Protein AF-A0A968ZEI4-F1 (afdb_monomer_lite)

Foldseek 3Di:
DLLLVQLLVLLVVVVVVCVVVVNDFPVVLSVVLSVLSVVLVVLLVVLVPPVQADPLLVVLVVVCVVCVVVVHDDDPVSCVSVCVSSVVVVSVVSVVCSLPVSLVPRPDPVSNVSSVCSNVVVVVVCVVCVVVCVVDVDPDDDDDDDADQDLCPAPLLHPPRPDQCCPPPVSNRCVVAVLSVLLNVLSSQLSNLSRVLVVVCVVCDPVPPDDDPSSVSSLVSNVVSLVVCVVPNDRDPVRSVVSNVSSVVSD

Radius of gyration: 29.87 Å; chains: 1; bounding box: 66×30×76 Å

pLDDT: mean 87.6, std 9.19, range [52.41, 98.19]

Sequence (251 aa):
MRRIRFVIRRLNELYRTMEDAGLRLESGALDELKTALYELIERLTRRWETHCYGPEAAAAAVEIARAAAAFETPTFAMFGPLERSMELIRIDHDLDEIVSLMGLNFLPPMARRAVTMSYVGFAFYDLITFPILQWTDMDEINEVLVDRISPADAHQLGADRVILKGTALMSFGAFFNRAWREHDYLWGRLNAADRCVDVLISAIGPRLSEPLDADRLRADLFRAILESEAPYLTADPGLVPGLRERVAQSV

Structure (mmCIF, N/CA/C/O backbone):
data_AF-A0A968ZEI4-F1
#
_entry.id   AF-A0A968ZEI4-F1
#
loop_
_atom_site.group_PDB
_atom_site.id
_atom_site.type_symbol
_atom_site.label_atom_id
_atom_site.label_alt_id
_atom_site.label_comp_id
_atom_site.label_asym_id
_atom_site.label_entity_id
_atom_site.label_seq_id
_atom_site.pdbx_PDB_ins_code
_atom_site.Cartn_x
_atom_site.Cartn_y
_atom_site.Cartn_z
_atom_site.occupancy
_atom_site.B_iso_or_equiv
_atom_site.auth_seq_id
_atom_site.auth_comp_id
_atom_site.auth_asym_id
_atom_site.auth_atom_id
_atom_site.pdbx_PDB_model_num
ATOM 1 N N . MET A 1 1 ? 11.398 -0.651 -19.331 1.00 87.12 1 MET A N 1
ATOM 2 C CA . MET A 1 1 ? 10.996 -1.773 -18.446 1.00 87.12 1 MET A CA 1
ATOM 3 C C . MET A 1 1 ? 9.998 -1.365 -17.362 1.00 87.12 1 MET A C 1
ATOM 5 O O . MET A 1 1 ? 8.898 -1.901 -17.387 1.00 87.12 1 MET A O 1
ATOM 9 N N . ARG A 1 2 ? 10.298 -0.406 -16.462 1.00 88.19 2 ARG A N 1
ATOM 10 C CA . ARG A 1 2 ? 9.379 -0.012 -15.363 1.00 88.19 2 ARG A CA 1
ATOM 11 C C . ARG A 1 2 ? 7.960 0.365 -15.821 1.00 88.19 2 ARG A C 1
ATOM 13 O O . ARG A 1 2 ? 6.997 -0.145 -15.259 1.00 88.19 2 ARG A O 1
ATOM 20 N N . ARG A 1 3 ? 7.832 1.161 -16.895 1.00 91.50 3 ARG A N 1
ATOM 21 C CA . ARG A 1 3 ? 6.535 1.510 -17.515 1.00 91.50 3 ARG A CA 1
ATOM 22 C C . ARG A 1 3 ? 5.707 0.275 -17.876 1.00 91.50 3 ARG A C 1
ATOM 24 O O . ARG A 1 3 ? 4.522 0.220 -17.575 1.00 91.50 3 ARG A O 1
ATOM 31 N N . ILE A 1 4 ? 6.342 -0.726 -18.489 1.00 92.25 4 ILE A N 1
ATOM 32 C CA . ILE A 1 4 ? 5.674 -1.954 -18.942 1.00 92.25 4 ILE A CA 1
ATOM 33 C C . ILE A 1 4 ? 5.184 -2.762 -17.741 1.00 92.25 4 ILE A C 1
ATOM 35 O O . ILE A 1 4 ? 4.009 -3.112 -17.683 1.00 92.25 4 ILE A O 1
ATOM 39 N N . ARG A 1 5 ? 6.050 -2.983 -16.742 1.00 89.44 5 ARG A N 1
ATOM 40 C CA . ARG A 1 5 ? 5.682 -3.675 -15.494 1.00 89.44 5 ARG A CA 1
ATOM 41 C C . ARG A 1 5 ? 4.521 -2.975 -14.781 1.00 89.44 5 ARG A C 1
ATOM 43 O O . ARG A 1 5 ? 3.569 -3.626 -14.360 1.00 89.44 5 ARG A O 1
ATOM 50 N N . PHE A 1 6 ? 4.547 -1.641 -14.721 1.00 88.62 6 PHE A N 1
ATOM 51 C CA . PHE A 1 6 ? 3.463 -0.845 -14.144 1.00 88.62 6 PHE A CA 1
ATOM 52 C C . PHE A 1 6 ? 2.125 -1.063 -14.867 1.00 88.62 6 PHE A C 1
ATOM 54 O O . PHE A 1 6 ? 1.098 -1.242 -14.210 1.00 88.62 6 PHE A O 1
ATOM 61 N N . VAL A 1 7 ? 2.134 -1.085 -16.204 1.00 90.44 7 VAL A N 1
ATOM 62 C CA . VAL A 1 7 ? 0.938 -1.352 -17.018 1.00 90.44 7 VAL A CA 1
ATOM 63 C C . VAL A 1 7 ? 0.425 -2.778 -16.820 1.00 90.44 7 VAL A C 1
ATOM 65 O O . VAL A 1 7 ? -0.770 -2.950 -16.592 1.00 90.44 7 VAL A O 1
ATOM 68 N N . ILE A 1 8 ? 1.303 -3.788 -16.835 1.00 89.88 8 ILE A N 1
ATOM 69 C CA . ILE A 1 8 ? 0.931 -5.192 -16.579 1.00 89.88 8 ILE A CA 1
ATOM 70 C C . ILE A 1 8 ? 0.256 -5.330 -15.208 1.00 89.88 8 ILE A C 1
ATOM 72 O O . ILE A 1 8 ? -0.778 -5.985 -15.083 1.00 89.88 8 ILE A O 1
ATOM 76 N N . ARG A 1 9 ? 0.794 -4.675 -14.174 1.00 85.75 9 ARG A N 1
ATOM 77 C CA . ARG A 1 9 ? 0.198 -4.683 -12.833 1.00 85.75 9 ARG A CA 1
ATOM 78 C C . ARG A 1 9 ? -1.207 -4.078 -12.826 1.00 85.75 9 ARG A C 1
ATOM 80 O O . ARG A 1 9 ? -2.131 -4.711 -12.325 1.00 85.75 9 ARG A O 1
ATOM 87 N N . ARG A 1 10 ? -1.394 -2.901 -13.432 1.00 86.44 10 ARG A N 1
ATOM 88 C CA . ARG A 1 10 ? -2.724 -2.274 -13.533 1.00 86.44 10 ARG A CA 1
ATOM 89 C C . ARG A 1 10 ? -3.704 -3.125 -14.337 1.00 86.44 10 ARG A C 1
ATOM 91 O O . ARG A 1 10 ? -4.875 -3.200 -13.980 1.00 86.44 10 ARG A O 1
ATOM 98 N N . LEU A 1 11 ? -3.227 -3.837 -15.356 1.00 86.00 11 LEU A N 1
ATOM 99 C CA . LEU A 1 11 ? -4.027 -4.815 -16.088 1.00 86.00 11 LEU A CA 1
ATOM 100 C C . LEU A 1 11 ? -4.472 -5.989 -15.195 1.00 86.00 11 LEU A C 1
ATOM 102 O O . LEU A 1 11 ? -5.626 -6.406 -15.262 1.00 86.00 11 LEU A O 1
ATOM 106 N N . ASN A 1 12 ? -3.591 -6.493 -14.326 1.00 84.94 12 ASN A N 1
ATOM 107 C CA . ASN A 1 12 ? -3.913 -7.558 -13.368 1.00 84.94 12 ASN A CA 1
ATOM 108 C C . ASN A 1 12 ? -4.904 -7.112 -12.278 1.00 84.94 12 ASN A C 1
ATOM 110 O O . ASN A 1 12 ? -5.741 -7.903 -11.853 1.00 84.94 12 ASN A O 1
ATOM 114 N N . GLU A 1 13 ? -4.834 -5.864 -11.820 1.00 82.44 13 GLU A N 1
ATOM 115 C CA . GLU A 1 13 ? -5.809 -5.316 -10.868 1.00 82.44 13 GLU A CA 1
ATOM 116 C C . GLU A 1 13 ? -7.196 -5.175 -11.500 1.00 82.44 13 GLU A C 1
ATOM 118 O O . GLU A 1 13 ? -8.190 -5.585 -10.907 1.00 82.44 13 GLU A O 1
ATOM 123 N N . LEU A 1 14 ? -7.261 -4.663 -12.734 1.00 79.31 14 LEU A N 1
ATOM 124 C CA . LEU A 1 14 ? -8.513 -4.571 -13.488 1.00 79.31 14 LEU A CA 1
ATOM 125 C C . LEU A 1 14 ? -9.163 -5.944 -13.679 1.00 79.31 14 LEU A C 1
ATOM 127 O O . LEU A 1 14 ? -10.383 -6.044 -13.587 1.00 79.31 14 LEU A O 1
ATOM 131 N N . TYR A 1 15 ? -8.357 -6.988 -13.899 1.00 76.19 15 TYR A N 1
ATOM 132 C CA . TYR A 1 15 ? -8.831 -8.367 -14.000 1.00 76.19 15 TYR A CA 1
ATOM 133 C C . TYR A 1 15 ? -9.592 -8.797 -12.738 1.00 76.19 15 TYR A C 1
ATOM 135 O O . TYR A 1 15 ? -10.751 -9.192 -12.835 1.00 76.19 15 TYR A O 1
ATOM 143 N N . ARG A 1 16 ? -8.982 -8.622 -11.556 1.00 75.44 16 ARG A N 1
ATOM 144 C CA . ARG A 1 16 ? -9.606 -8.976 -10.268 1.00 75.44 16 ARG A CA 1
ATOM 145 C C . ARG A 1 16 ? -10.910 -8.210 -10.044 1.00 75.44 16 ARG A C 1
ATOM 147 O O . ARG A 1 16 ? -11.936 -8.807 -9.749 1.00 75.44 16 ARG A O 1
ATOM 154 N N . THR A 1 17 ? -10.891 -6.898 -10.273 1.00 74.75 17 THR A N 1
ATOM 155 C CA . THR A 1 17 ? -12.068 -6.042 -10.075 1.00 74.75 17 THR A CA 1
ATOM 156 C C . THR A 1 17 ? -13.223 -6.400 -11.015 1.00 74.75 17 THR A C 1
ATOM 158 O O . THR A 1 17 ? -14.386 -6.309 -10.628 1.00 74.75 17 THR A O 1
ATOM 161 N N . MET A 1 18 ? -12.934 -6.787 -12.261 1.00 70.94 18 MET A N 1
ATOM 162 C CA . MET A 1 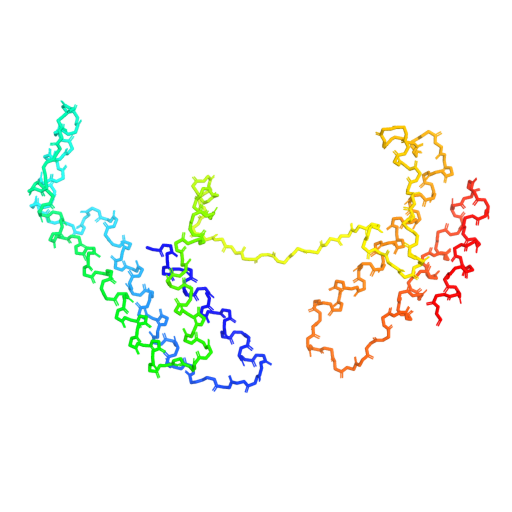18 ? -13.974 -7.162 -13.226 1.00 70.94 18 MET A CA 1
ATOM 163 C C . MET A 1 18 ? -14.543 -8.557 -12.967 1.00 70.94 18 MET A C 1
ATOM 165 O O . MET A 1 18 ? -15.756 -8.730 -13.102 1.00 70.94 18 MET A O 1
ATOM 169 N N . GLU A 1 19 ? -13.709 -9.515 -12.547 1.00 70.88 19 GLU A N 1
ATOM 170 C CA . GLU A 1 19 ? -14.179 -10.818 -12.061 1.00 70.88 19 GLU A CA 1
ATOM 171 C C . GLU A 1 19 ? -15.123 -10.656 -10.865 1.00 70.88 19 GLU A C 1
ATOM 173 O O . GLU A 1 19 ? -16.229 -11.199 -10.886 1.00 70.88 19 GLU A O 1
ATOM 178 N N . ASP A 1 20 ? -14.738 -9.842 -9.877 1.00 69.44 20 ASP A N 1
ATOM 179 C CA . ASP A 1 20 ? -15.557 -9.559 -8.692 1.00 69.44 20 ASP A CA 1
ATOM 180 C C . ASP A 1 20 ? -16.891 -8.872 -9.052 1.00 69.44 20 ASP A C 1
ATOM 182 O O . ASP A 1 20 ? -17.910 -9.092 -8.396 1.00 69.44 20 ASP A O 1
ATOM 186 N N . ALA A 1 21 ? -16.918 -8.077 -10.127 1.00 66.94 21 ALA A N 1
ATOM 187 C CA . ALA A 1 21 ? -18.120 -7.414 -10.637 1.00 66.94 21 ALA A CA 1
ATOM 188 C C . ALA A 1 21 ? -18.997 -8.303 -11.549 1.00 66.94 21 ALA A C 1
ATOM 190 O O . ALA A 1 21 ? -20.007 -7.831 -12.076 1.00 66.94 21 ALA A O 1
ATOM 191 N N . GLY A 1 22 ? -18.623 -9.567 -11.781 1.00 62.97 22 GLY A N 1
ATOM 192 C CA . GLY A 1 22 ? -19.357 -10.491 -12.656 1.00 62.97 22 GLY A CA 1
ATOM 193 C C . GLY A 1 22 ? -19.275 -10.154 -14.152 1.00 62.97 22 GLY A C 1
ATOM 194 O O . GLY A 1 22 ? -20.016 -10.720 -14.961 1.00 62.97 22 GLY A O 1
ATOM 195 N N . LEU A 1 23 ? -18.377 -9.245 -14.543 1.00 64.94 23 LEU A N 1
ATOM 196 C CA . LEU A 1 23 ? -18.132 -8.876 -15.934 1.00 64.94 23 LEU A CA 1
ATOM 197 C C . LEU A 1 23 ? -17.162 -9.890 -16.547 1.00 64.94 23 LEU A C 1
ATOM 199 O O . LEU A 1 23 ? -15.952 -9.820 -16.345 1.00 64.94 23 LEU A O 1
ATOM 203 N N . ARG A 1 24 ? -17.691 -10.846 -17.319 1.00 59.31 24 ARG A N 1
ATOM 204 C CA . ARG A 1 24 ? -16.862 -11.793 -18.077 1.00 59.31 24 ARG A CA 1
ATOM 205 C C . ARG A 1 24 ? -16.178 -11.080 -19.238 1.00 59.31 24 ARG A C 1
ATOM 207 O O . ARG A 1 24 ? -16.796 -10.815 -20.265 1.00 59.31 24 ARG A O 1
ATOM 214 N N . LEU A 1 25 ? -14.896 -10.791 -19.066 1.00 62.88 25 LEU A N 1
ATOM 215 C CA . LEU A 1 25 ? -13.992 -10.503 -20.171 1.00 62.88 25 LEU A CA 1
ATOM 216 C C . LEU A 1 25 ? -13.664 -11.802 -20.918 1.00 62.88 25 LEU A C 1
ATOM 218 O O . LEU A 1 25 ? -13.567 -12.869 -20.309 1.00 62.88 25 LEU A O 1
ATOM 222 N N . GLU A 1 26 ? -13.441 -11.720 -22.227 1.00 65.38 26 GLU A N 1
ATOM 223 C CA . GLU A 1 26 ? -12.815 -12.814 -22.969 1.00 65.38 26 GLU A CA 1
ATOM 224 C C . GLU A 1 26 ? -11.350 -12.937 -22.515 1.00 65.38 26 GLU A C 1
ATOM 226 O O . GLU A 1 26 ? -10.488 -12.182 -22.958 1.00 65.38 26 GLU A O 1
ATOM 231 N N . SER A 1 27 ? -11.074 -13.865 -21.588 1.00 65.88 27 SER A N 1
ATOM 232 C CA . SER A 1 27 ? -9.747 -14.062 -20.970 1.00 65.88 27 SER A CA 1
ATOM 233 C C . SER A 1 27 ? -8.612 -14.149 -21.996 1.00 65.88 27 SER A C 1
ATOM 235 O O . SER A 1 27 ? -7.556 -13.562 -21.786 1.00 65.88 27 SER A O 1
ATOM 237 N N . GLY A 1 28 ? -8.848 -14.801 -23.142 1.00 72.12 28 GLY A N 1
ATOM 238 C CA . GLY A 1 28 ? -7.820 -15.016 -24.167 1.00 72.12 28 GLY A CA 1
ATOM 239 C C . GLY A 1 28 ? -7.245 -13.723 -24.753 1.00 72.12 28 GLY A C 1
ATOM 240 O O . GLY A 1 28 ? -6.035 -13.592 -24.886 1.00 72.12 28 GLY A O 1
ATOM 241 N N . ALA A 1 29 ? -8.090 -12.727 -25.010 1.00 71.62 29 ALA A N 1
ATOM 242 C CA . ALA A 1 29 ? -7.686 -11.447 -25.591 1.00 71.62 29 ALA A CA 1
ATOM 243 C C . ALA A 1 29 ? -6.785 -10.617 -24.646 1.00 71.62 29 ALA A C 1
ATOM 245 O O . ALA A 1 29 ? -5.881 -9.889 -25.061 1.00 71.62 29 ALA A O 1
ATOM 246 N N . LEU A 1 30 ? -7.018 -10.745 -23.340 1.00 75.69 30 LEU A N 1
ATOM 247 C CA . LEU A 1 30 ? -6.200 -10.127 -22.295 1.00 75.69 30 LEU A CA 1
ATOM 248 C C . LEU A 1 30 ? -4.879 -10.859 -22.081 1.00 75.69 30 LEU A C 1
ATOM 250 O O . LEU A 1 30 ? -3.858 -10.212 -21.838 1.00 75.69 30 LEU A O 1
ATOM 254 N N . ASP A 1 31 ? -4.900 -12.185 -22.160 1.00 81.56 31 ASP A N 1
ATOM 255 C CA . ASP A 1 31 ? -3.700 -13.008 -22.057 1.00 81.56 31 ASP A CA 1
ATOM 256 C C . ASP A 1 31 ? -2.759 -12.752 -23.243 1.00 81.56 31 ASP A C 1
ATOM 258 O O . ASP A 1 31 ? -1.548 -12.646 -23.047 1.00 81.56 31 ASP A O 1
ATOM 262 N N . GLU A 1 32 ? -3.297 -12.520 -24.444 1.00 85.44 32 GLU A N 1
ATOM 263 C CA . GLU A 1 32 ? -2.523 -12.054 -25.602 1.00 85.44 32 GLU A CA 1
ATOM 264 C C . GLU A 1 32 ? -1.847 -10.700 -25.341 1.00 85.44 32 GLU A C 1
ATOM 266 O O . GLU A 1 32 ? -0.640 -10.563 -25.552 1.00 85.44 32 GLU A O 1
ATOM 271 N N . LEU A 1 33 ? -2.579 -9.707 -24.812 1.00 87.88 33 LEU A N 1
ATOM 272 C CA . LEU A 1 33 ? -1.998 -8.408 -24.444 1.00 87.88 33 LEU A CA 1
ATOM 273 C C . LEU A 1 33 ? -0.881 -8.561 -23.403 1.00 87.88 33 LEU A C 1
ATOM 275 O O . LEU A 1 33 ? 0.184 -7.961 -23.547 1.00 87.88 33 LEU A O 1
ATOM 279 N N . LYS A 1 34 ? -1.092 -9.369 -22.358 1.00 88.12 34 LYS A N 1
ATOM 280 C CA . LYS A 1 34 ? -0.049 -9.644 -21.357 1.00 88.12 34 LYS A CA 1
ATOM 281 C C . LYS A 1 34 ? 1.171 -10.294 -21.995 1.00 88.12 34 LYS A C 1
ATOM 283 O O . LYS A 1 34 ? 2.287 -9.876 -21.700 1.00 88.12 34 LYS A O 1
ATOM 288 N N . THR A 1 35 ? 0.957 -11.274 -22.867 1.00 91.50 35 THR A N 1
ATOM 289 C CA . THR A 1 35 ? 2.024 -12.002 -23.561 1.00 91.50 35 THR A CA 1
ATOM 290 C C . THR A 1 35 ? 2.883 -11.036 -24.373 1.00 91.50 35 THR A C 1
ATOM 292 O O . THR A 1 35 ? 4.089 -10.973 -24.148 1.00 91.50 35 THR A O 1
ATOM 295 N N . ALA A 1 36 ? 2.269 -10.175 -25.191 1.00 93.25 36 ALA A N 1
ATOM 296 C CA . ALA A 1 36 ? 2.983 -9.159 -25.966 1.00 93.25 36 ALA A CA 1
ATOM 297 C C . ALA A 1 36 ? 3.789 -8.182 -25.081 1.00 93.25 36 ALA A C 1
ATOM 299 O O . ALA A 1 36 ? 4.929 -7.827 -25.394 1.00 93.25 36 ALA A O 1
ATOM 300 N N . LEU A 1 37 ? 3.235 -7.767 -23.934 1.00 92.81 37 LEU A N 1
ATOM 301 C CA . LEU A 1 37 ? 3.946 -6.907 -22.980 1.00 92.81 37 LEU A CA 1
ATOM 302 C C . LEU A 1 37 ? 5.132 -7.629 -22.310 1.00 92.81 37 LEU A C 1
ATOM 304 O O . LEU A 1 37 ? 6.183 -7.014 -22.111 1.00 92.81 37 LEU A O 1
ATOM 308 N N . TYR A 1 38 ? 4.999 -8.915 -21.974 1.00 94.00 38 TYR A N 1
ATOM 309 C CA . TYR A 1 38 ? 6.096 -9.714 -21.415 1.00 94.00 38 TYR A CA 1
ATOM 310 C C . TYR A 1 38 ? 7.198 -9.992 -22.443 1.00 94.00 38 TYR A C 1
ATOM 312 O O . TYR A 1 38 ? 8.376 -9.865 -22.108 1.00 94.00 38 TYR A O 1
ATOM 320 N N . GLU A 1 39 ? 6.846 -10.269 -23.699 1.00 95.19 39 GLU A N 1
ATOM 321 C CA . GLU A 1 39 ? 7.811 -10.405 -24.798 1.00 95.19 39 GLU A CA 1
ATOM 322 C C . GLU A 1 39 ? 8.629 -9.120 -24.995 1.00 95.19 39 GLU A C 1
ATOM 324 O O . GLU A 1 39 ? 9.844 -9.171 -25.206 1.00 95.19 39 GLU A O 1
ATOM 329 N N . LEU A 1 40 ? 8.004 -7.942 -24.864 1.00 94.94 40 LEU A N 1
ATOM 330 C CA . LEU A 1 40 ? 8.727 -6.666 -24.880 1.00 94.94 40 LEU A CA 1
ATOM 331 C C . LEU A 1 40 ? 9.680 -6.501 -23.693 1.00 94.94 40 LEU A C 1
ATOM 333 O O . LEU A 1 40 ? 10.779 -5.969 -23.871 1.00 94.94 40 LEU A O 1
ATOM 337 N N . ILE A 1 41 ? 9.291 -6.944 -22.491 1.00 93.94 41 ILE A N 1
ATOM 338 C CA . ILE A 1 41 ? 10.203 -6.962 -21.338 1.00 93.94 41 ILE A CA 1
ATOM 339 C C . ILE A 1 41 ? 11.402 -7.852 -21.654 1.00 93.94 41 ILE A C 1
ATOM 341 O O . ILE A 1 41 ? 12.528 -7.397 -21.491 1.00 93.94 41 ILE A O 1
ATOM 345 N N . GLU A 1 42 ? 11.191 -9.065 -22.162 1.00 93.06 42 GLU A N 1
ATOM 346 C CA . GLU A 1 42 ? 12.280 -9.980 -22.517 1.00 93.06 42 GLU A CA 1
ATOM 347 C C . GLU A 1 42 ? 13.210 -9.376 -23.583 1.00 93.06 42 GLU A C 1
ATOM 349 O O . GLU A 1 42 ? 14.436 -9.419 -23.454 1.00 93.06 42 GLU A O 1
ATOM 354 N N . ARG A 1 43 ? 12.643 -8.750 -24.624 1.00 93.06 43 ARG A N 1
ATOM 355 C CA . ARG A 1 43 ? 13.410 -8.018 -25.644 1.00 93.06 43 ARG A CA 1
ATOM 356 C C . ARG A 1 43 ? 14.261 -6.910 -25.025 1.00 93.06 43 ARG A C 1
ATOM 358 O O . ARG A 1 43 ? 15.429 -6.806 -25.384 1.00 93.06 43 ARG A O 1
ATOM 365 N N . LEU A 1 44 ? 13.713 -6.116 -24.102 1.00 92.12 44 LEU A N 1
ATOM 366 C CA . LEU A 1 44 ? 14.457 -5.068 -23.395 1.00 92.12 44 LEU A CA 1
ATOM 367 C C . LEU A 1 44 ? 15.539 -5.634 -22.472 1.00 92.12 44 LEU A C 1
ATOM 369 O O . LEU A 1 44 ? 16.641 -5.094 -22.451 1.00 92.12 44 LEU A O 1
ATOM 373 N N . THR A 1 45 ? 15.254 -6.713 -21.744 1.00 91.19 45 THR A N 1
ATOM 374 C CA . THR A 1 45 ? 16.221 -7.369 -20.853 1.00 91.19 45 THR A CA 1
ATOM 375 C C . THR A 1 45 ? 17.431 -7.864 -21.637 1.00 91.19 45 THR A C 1
ATOM 377 O O . THR A 1 45 ? 18.560 -7.573 -21.252 1.00 91.19 45 THR A O 1
ATOM 380 N N . ARG A 1 46 ? 17.218 -8.492 -22.803 1.00 91.31 46 ARG A N 1
ATOM 381 C CA . ARG A 1 46 ? 18.311 -8.898 -23.706 1.00 91.31 46 ARG A CA 1
ATOM 382 C C . ARG A 1 46 ? 19.181 -7.728 -24.160 1.00 91.31 46 ARG A C 1
ATOM 384 O O . ARG A 1 46 ? 20.370 -7.903 -24.393 1.00 91.31 46 ARG A O 1
ATOM 391 N N . ARG A 1 47 ? 18.637 -6.506 -24.252 1.00 91.69 47 ARG A N 1
ATOM 392 C CA . ARG A 1 47 ? 19.448 -5.319 -24.587 1.00 91.69 47 ARG A CA 1
ATOM 393 C C . ARG A 1 47 ? 20.425 -4.918 -23.484 1.00 91.69 47 ARG A C 1
ATOM 395 O O . ARG A 1 47 ? 21.350 -4.155 -23.757 1.00 91.69 47 ARG A O 1
ATOM 402 N N . TRP A 1 48 ? 20.271 -5.446 -22.277 1.00 88.38 48 TRP A N 1
ATOM 403 C CA . TRP A 1 48 ? 21.246 -5.283 -21.204 1.00 88.38 48 TRP A CA 1
ATOM 404 C C . TRP A 1 48 ? 22.432 -6.254 -21.319 1.00 88.38 48 TRP A C 1
ATOM 406 O O . TRP A 1 48 ? 23.464 -6.056 -20.680 1.00 88.38 48 TRP A O 1
ATOM 416 N N . GLU A 1 49 ? 22.310 -7.295 -22.143 1.00 90.56 49 GLU A N 1
ATOM 417 C CA . GLU A 1 49 ? 23.305 -8.351 -22.271 1.00 90.56 49 GLU A CA 1
ATOM 418 C C . GLU A 1 49 ? 24.301 -8.038 -23.395 1.00 90.56 49 GLU A C 1
ATOM 420 O O . GLU A 1 49 ? 23.951 -7.923 -24.569 1.00 90.56 49 GLU A O 1
ATOM 425 N N . THR A 1 50 ? 25.586 -7.924 -23.054 1.00 87.75 50 THR A N 1
ATOM 426 C CA . THR A 1 50 ? 26.626 -7.484 -24.003 1.00 87.75 50 THR A CA 1
ATOM 427 C C . THR A 1 50 ? 26.861 -8.461 -25.156 1.00 87.75 50 THR A C 1
ATOM 429 O O . THR A 1 50 ? 27.236 -8.044 -26.249 1.00 87.75 50 THR A O 1
ATOM 432 N N . HIS A 1 51 ? 26.612 -9.753 -24.941 1.00 89.31 51 HIS A N 1
ATOM 433 C CA . HIS A 1 51 ? 26.813 -10.800 -25.943 1.00 89.31 51 HIS A CA 1
ATOM 434 C C . HIS A 1 51 ? 25.779 -10.766 -27.082 1.00 89.31 51 HIS A C 1
ATOM 436 O O . HIS A 1 51 ? 25.973 -11.423 -28.102 1.00 89.31 51 HIS A O 1
ATOM 442 N N . CYS A 1 52 ? 24.698 -9.995 -26.932 1.00 88.75 52 CYS A N 1
ATOM 443 C CA . CYS A 1 52 ? 23.701 -9.777 -27.978 1.00 88.75 52 CYS A CA 1
ATOM 444 C C . CYS A 1 52 ? 24.176 -8.806 -29.077 1.00 88.75 52 CYS A C 1
ATOM 446 O O . CYS A 1 52 ? 23.447 -8.578 -30.044 1.00 88.75 52 CYS A O 1
ATOM 448 N N . TYR A 1 53 ? 25.370 -8.218 -28.939 1.00 93.44 53 TYR A N 1
ATOM 449 C CA . TYR A 1 53 ? 25.875 -7.175 -29.827 1.00 93.44 53 TYR A CA 1
ATOM 450 C C . TYR A 1 53 ? 27.086 -7.620 -30.650 1.00 93.44 53 TYR A C 1
ATOM 452 O O . TYR A 1 53 ? 27.978 -8.320 -30.176 1.00 93.44 53 TYR A O 1
ATOM 460 N N . GLY A 1 54 ? 27.113 -7.176 -31.909 1.00 93.44 54 GLY A N 1
ATOM 461 C CA . GLY A 1 54 ? 28.193 -7.462 -32.849 1.00 93.44 54 GLY A CA 1
ATOM 462 C C . GLY A 1 54 ? 29.454 -6.609 -32.635 1.00 93.44 54 GLY A C 1
ATOM 463 O O . GLY A 1 54 ? 29.453 -5.658 -31.847 1.00 93.44 54 GLY A O 1
ATOM 464 N N . PRO A 1 55 ? 30.533 -6.899 -33.386 1.00 94.31 55 PRO A N 1
ATOM 465 C CA . PRO A 1 55 ? 31.824 -6.223 -33.238 1.00 94.31 55 PRO A CA 1
ATOM 466 C C . PRO A 1 55 ? 31.761 -4.718 -33.535 1.00 94.31 55 PRO A C 1
ATOM 468 O O . PRO A 1 55 ? 32.498 -3.951 -32.925 1.00 94.31 55 PRO A O 1
ATOM 471 N N . GLU A 1 56 ? 30.869 -4.283 -34.429 1.00 94.69 56 GLU A N 1
ATOM 472 C CA . GLU A 1 56 ? 30.673 -2.863 -34.756 1.00 94.69 56 GLU A CA 1
ATOM 473 C C . GLU A 1 56 ? 30.146 -2.069 -33.547 1.00 94.69 56 GLU A C 1
ATOM 475 O O . GLU A 1 56 ? 30.704 -1.036 -33.183 1.00 94.69 56 GLU A O 1
ATOM 480 N N . ALA A 1 57 ? 29.117 -2.589 -32.871 1.00 94.31 57 ALA A N 1
ATOM 481 C CA . ALA A 1 57 ? 28.556 -1.991 -31.662 1.00 94.31 57 ALA A CA 1
ATOM 482 C C . ALA A 1 57 ? 29.562 -1.998 -30.501 1.00 94.31 57 ALA A C 1
ATOM 484 O O . ALA A 1 57 ? 29.679 -1.010 -29.777 1.00 94.31 57 ALA A O 1
ATOM 485 N N . ALA A 1 58 ? 30.327 -3.085 -30.354 1.00 94.50 58 ALA A N 1
ATOM 486 C CA . ALA A 1 58 ? 31.385 -3.174 -29.352 1.00 94.50 58 ALA A CA 1
ATOM 487 C C . ALA A 1 58 ? 32.498 -2.139 -29.597 1.00 94.50 58 ALA A C 1
ATOM 489 O O . ALA A 1 58 ? 32.929 -1.470 -28.659 1.00 94.50 58 ALA A O 1
ATOM 490 N N . ALA A 1 59 ? 32.935 -1.967 -30.850 1.00 95.06 59 ALA A N 1
ATOM 491 C CA . ALA A 1 59 ? 33.936 -0.966 -31.213 1.00 95.06 59 ALA A CA 1
ATOM 492 C C . ALA A 1 59 ? 33.447 0.458 -30.910 1.00 95.06 59 ALA A C 1
ATOM 494 O O . ALA A 1 59 ? 34.170 1.222 -30.271 1.00 95.06 59 ALA A O 1
ATOM 495 N N . ALA A 1 60 ? 32.202 0.778 -31.278 1.00 95.62 60 ALA A N 1
ATOM 496 C CA . ALA A 1 60 ? 31.583 2.066 -30.976 1.00 95.62 60 ALA A CA 1
ATOM 497 C C . ALA A 1 60 ? 31.486 2.327 -29.462 1.00 95.62 60 ALA A C 1
ATOM 499 O O . ALA A 1 60 ? 31.842 3.407 -28.993 1.00 95.62 60 ALA A O 1
ATOM 500 N N . ALA A 1 61 ? 31.080 1.325 -28.671 1.00 94.38 61 ALA A N 1
ATOM 501 C CA . ALA A 1 61 ? 31.034 1.437 -27.212 1.00 94.38 61 ALA A CA 1
ATOM 502 C C . ALA A 1 61 ? 32.417 1.730 -26.606 1.00 94.38 61 ALA A C 1
ATOM 504 O O . ALA A 1 61 ? 32.538 2.580 -25.722 1.00 94.38 61 ALA A O 1
ATOM 505 N N . VAL A 1 62 ? 33.467 1.058 -27.093 1.00 95.31 62 VAL A N 1
ATOM 506 C CA . VAL A 1 62 ? 34.851 1.302 -26.656 1.00 95.31 62 VAL A CA 1
ATOM 507 C C . VAL A 1 62 ? 35.306 2.712 -27.027 1.00 95.31 62 VAL A C 1
ATOM 509 O O . VAL A 1 62 ? 35.950 3.373 -26.214 1.00 95.31 62 VAL A O 1
ATOM 512 N N . GLU A 1 63 ? 34.982 3.183 -28.228 1.00 95.44 63 GLU A N 1
ATOM 513 C CA . GLU A 1 63 ? 35.324 4.531 -28.685 1.00 95.44 63 GLU A CA 1
ATOM 514 C C . GLU A 1 63 ? 34.660 5.609 -27.815 1.00 95.44 63 GLU A C 1
ATOM 516 O O . GLU A 1 63 ? 35.341 6.505 -27.314 1.00 95.44 63 GLU A O 1
ATOM 521 N N . ILE A 1 64 ? 33.358 5.467 -27.543 1.00 96.06 64 ILE A N 1
ATOM 522 C CA . ILE A 1 64 ? 32.598 6.357 -26.651 1.00 96.06 64 ILE A CA 1
ATOM 523 C C . ILE A 1 64 ? 33.198 6.358 -25.241 1.00 96.06 64 ILE A C 1
ATOM 525 O O . ILE A 1 64 ? 33.406 7.424 -24.660 1.00 96.06 64 ILE A O 1
ATOM 529 N N . ALA A 1 65 ? 33.513 5.180 -24.695 1.00 94.94 65 ALA A N 1
ATOM 530 C CA . ALA A 1 65 ? 34.103 5.060 -23.364 1.00 94.94 65 ALA A CA 1
ATOM 531 C C . ALA A 1 65 ? 35.490 5.720 -23.281 1.00 94.94 65 ALA A C 1
ATOM 533 O O . ALA A 1 65 ? 35.805 6.360 -22.279 1.00 94.94 65 ALA A O 1
ATOM 534 N N . ARG A 1 66 ? 36.313 5.603 -24.334 1.00 96.00 66 ARG A N 1
ATOM 535 C CA . ARG A 1 66 ? 37.627 6.261 -24.409 1.00 96.00 66 ARG A CA 1
ATOM 536 C C . ARG A 1 66 ? 37.507 7.779 -24.473 1.00 96.00 66 ARG A C 1
ATOM 538 O O . ARG A 1 66 ? 38.216 8.446 -23.728 1.00 96.00 66 ARG A O 1
ATOM 545 N N . ALA A 1 67 ? 36.609 8.306 -25.305 1.00 95.19 67 ALA A N 1
ATOM 546 C CA . ALA A 1 67 ? 36.351 9.744 -25.377 1.00 95.19 67 ALA A CA 1
ATOM 547 C C . ALA A 1 67 ? 35.903 10.291 -24.011 1.00 95.19 67 ALA A C 1
ATOM 549 O O . ALA A 1 67 ? 36.486 11.245 -23.501 1.00 95.19 67 ALA A O 1
ATOM 550 N N . ALA A 1 68 ? 34.956 9.614 -23.350 1.00 93.00 68 ALA A N 1
ATOM 551 C CA . ALA A 1 68 ? 34.506 9.992 -22.012 1.00 93.00 68 ALA A CA 1
ATOM 552 C C . ALA A 1 68 ? 35.641 9.947 -20.968 1.00 93.00 68 ALA A C 1
ATOM 554 O O . ALA A 1 68 ? 35.764 10.861 -20.154 1.00 93.00 68 ALA A O 1
ATOM 555 N N . ALA A 1 69 ? 36.504 8.924 -21.008 1.00 96.00 69 ALA A N 1
ATOM 556 C CA . ALA A 1 69 ? 37.666 8.813 -20.121 1.00 96.00 69 ALA A CA 1
ATOM 557 C C . ALA A 1 69 ? 38.724 9.906 -20.366 1.00 96.00 69 ALA A C 1
ATOM 559 O O . ALA A 1 69 ? 39.453 10.271 -19.445 1.00 96.00 69 ALA A O 1
ATOM 560 N N . ALA A 1 70 ? 38.792 10.441 -21.586 1.00 96.81 70 ALA A N 1
ATOM 561 C CA . ALA A 1 70 ? 39.625 11.584 -21.950 1.00 96.81 70 ALA A CA 1
ATOM 562 C C . ALA A 1 70 ? 38.965 12.945 -21.641 1.00 96.81 70 ALA A C 1
ATOM 564 O O . ALA A 1 70 ? 39.535 13.981 -21.974 1.00 96.81 70 ALA A O 1
ATOM 565 N N . PHE A 1 71 ? 37.790 12.957 -20.995 1.00 94.75 71 PHE A N 1
ATOM 566 C CA . PHE A 1 71 ? 36.965 14.150 -20.763 1.00 94.75 71 PHE A CA 1
ATOM 567 C C . PHE A 1 71 ? 36.513 14.856 -22.055 1.00 94.75 71 PHE A C 1
ATOM 569 O O . PHE A 1 71 ? 36.177 16.041 -22.045 1.00 94.75 71 PHE A O 1
ATOM 576 N N . GLU A 1 72 ? 36.471 14.126 -23.168 1.00 95.31 72 GLU A N 1
ATOM 577 C CA . GLU A 1 72 ? 35.902 14.592 -24.429 1.00 95.31 72 GLU A CA 1
ATOM 578 C C . GLU A 1 72 ? 34.391 14.333 -24.454 1.00 95.31 72 GLU A C 1
ATOM 580 O O . GLU A 1 72 ? 33.880 13.428 -23.792 1.00 95.31 72 GLU A O 1
ATOM 585 N N . THR A 1 73 ? 33.652 15.132 -25.228 1.00 92.94 73 THR A N 1
ATOM 586 C CA . THR A 1 73 ? 32.209 14.929 -25.422 1.00 92.94 73 THR A CA 1
ATOM 587 C C . THR A 1 73 ? 31.984 13.993 -26.611 1.00 92.94 73 THR A C 1
ATOM 589 O O . THR A 1 73 ? 32.294 14.390 -27.738 1.00 92.94 73 THR A O 1
ATOM 592 N N . PRO A 1 74 ? 31.433 12.778 -26.413 1.00 91.31 74 PRO A N 1
ATOM 593 C CA . PRO A 1 74 ? 31.107 11.891 -27.522 1.00 91.31 74 PRO A CA 1
ATOM 594 C C . PRO A 1 74 ? 30.096 12.545 -28.470 1.00 91.31 74 PRO A C 1
ATOM 596 O O . PRO A 1 74 ? 29.136 13.183 -28.034 1.00 91.31 74 PRO A O 1
ATOM 599 N N . THR A 1 75 ? 30.294 12.384 -29.777 1.00 91.69 75 THR A N 1
ATOM 600 C CA . THR A 1 75 ? 29.378 12.931 -30.788 1.00 91.69 75 THR A CA 1
ATOM 601 C C . THR A 1 75 ? 28.227 11.968 -31.071 1.00 91.69 75 THR A C 1
ATOM 603 O O . THR A 1 75 ? 28.379 10.754 -30.944 1.00 91.69 75 THR A O 1
ATOM 606 N N . PHE A 1 76 ? 27.082 12.483 -31.534 1.00 89.81 76 PHE A N 1
ATOM 607 C CA . PHE A 1 76 ? 25.941 11.646 -31.939 1.00 89.81 76 PHE A CA 1
ATOM 608 C C . PHE A 1 76 ? 26.313 10.575 -32.977 1.00 89.81 76 PHE A C 1
ATOM 610 O O . PHE A 1 76 ? 25.802 9.462 -32.917 1.00 89.81 76 PHE A O 1
ATOM 617 N N . ALA A 1 77 ? 27.244 10.872 -33.891 1.00 92.06 77 ALA A N 1
ATOM 618 C CA . ALA A 1 77 ? 27.691 9.923 -34.911 1.00 92.06 77 ALA A CA 1
ATOM 619 C C . ALA A 1 77 ? 28.321 8.654 -34.309 1.00 92.06 77 ALA A C 1
ATOM 621 O O . ALA A 1 77 ? 28.113 7.561 -34.837 1.00 92.06 77 ALA A O 1
ATOM 622 N N . MET A 1 78 ? 29.022 8.783 -33.177 1.00 93.81 78 MET A N 1
ATOM 623 C CA . MET A 1 78 ? 29.644 7.654 -32.474 1.00 93.81 78 MET A CA 1
ATOM 624 C C . MET A 1 78 ? 28.600 6.681 -31.910 1.00 93.81 78 MET A C 1
ATOM 626 O O . MET A 1 78 ? 28.867 5.489 -31.796 1.00 93.81 78 MET A O 1
ATOM 630 N N . PHE A 1 79 ? 27.392 7.161 -31.595 1.00 93.88 79 PHE A N 1
ATOM 631 C CA . PHE A 1 79 ? 26.297 6.322 -31.102 1.00 93.88 79 PHE A CA 1
ATOM 632 C C . PHE A 1 79 ? 25.554 5.573 -32.213 1.00 93.88 79 PHE A C 1
ATOM 634 O O . PHE A 1 79 ? 24.829 4.630 -31.908 1.00 93.88 79 PHE A O 1
ATOM 641 N N . GLY A 1 80 ? 25.747 5.925 -33.488 1.00 94.44 80 GLY A N 1
ATOM 642 C CA . GLY A 1 80 ? 24.999 5.342 -34.608 1.00 94.44 80 GLY A CA 1
ATOM 643 C C . GLY A 1 80 ? 25.013 3.803 -34.664 1.00 94.44 80 GLY A C 1
ATOM 644 O O . GLY A 1 80 ? 23.951 3.203 -34.844 1.00 94.44 80 GLY A O 1
ATOM 645 N N . PRO A 1 81 ? 26.165 3.123 -34.489 1.00 94.56 81 PRO A N 1
ATOM 646 C CA . PRO A 1 81 ? 26.204 1.660 -34.435 1.00 94.56 81 PRO A CA 1
ATOM 647 C C . PRO A 1 81 ? 25.439 1.062 -33.246 1.00 94.56 81 PRO A C 1
ATOM 649 O O . PRO A 1 81 ? 24.792 0.022 -33.392 1.00 94.56 81 PRO A O 1
ATOM 652 N N . LEU A 1 82 ? 25.480 1.722 -32.082 1.00 92.94 82 LEU A N 1
ATOM 653 C CA . LEU A 1 82 ? 24.722 1.308 -30.899 1.00 92.94 82 LEU A CA 1
ATOM 654 C C . LEU A 1 82 ? 23.223 1.502 -31.120 1.00 92.94 82 LEU A C 1
ATOM 656 O O . LEU A 1 82 ? 22.458 0.578 -30.877 1.00 92.94 82 LEU A O 1
ATOM 660 N N . GLU A 1 83 ? 22.805 2.650 -31.648 1.00 93.06 83 GLU A N 1
ATOM 661 C CA . GLU A 1 83 ? 21.405 2.943 -31.961 1.00 93.06 83 GLU A CA 1
ATOM 662 C C . GLU A 1 83 ? 20.802 1.884 -32.895 1.00 93.06 83 GLU A C 1
ATOM 664 O O . GLU A 1 83 ? 19.767 1.292 -32.573 1.00 93.06 83 GLU A O 1
ATOM 669 N N . ARG A 1 84 ? 21.500 1.567 -33.998 1.00 92.19 84 ARG A N 1
ATOM 670 C CA . ARG A 1 84 ? 21.088 0.517 -34.945 1.00 92.19 84 ARG A CA 1
ATOM 671 C C . ARG A 1 84 ? 21.005 -0.864 -34.301 1.00 92.19 84 ARG A C 1
ATOM 673 O O . ARG A 1 84 ? 20.121 -1.636 -34.646 1.00 92.19 84 ARG A O 1
ATOM 680 N N . SER A 1 85 ? 21.921 -1.183 -33.389 1.00 92.50 85 SER A N 1
ATOM 681 C CA . SER A 1 85 ? 21.997 -2.519 -32.785 1.00 92.50 85 SER A CA 1
ATOM 682 C C . SER A 1 85 ? 21.020 -2.710 -31.622 1.00 92.50 85 SER A C 1
ATOM 684 O O . SER A 1 85 ? 20.511 -3.812 -31.412 1.00 92.50 85 SER A O 1
ATOM 686 N N . MET A 1 86 ? 20.773 -1.658 -30.837 1.00 92.00 86 MET A N 1
ATOM 687 C CA . MET A 1 86 ? 19.893 -1.705 -29.667 1.00 92.00 86 MET A CA 1
ATOM 688 C C . MET A 1 86 ? 18.415 -1.577 -30.046 1.00 92.00 86 MET A C 1
ATOM 690 O O . MET A 1 86 ? 17.569 -2.140 -29.352 1.00 92.00 86 MET A O 1
ATOM 694 N N . GLU A 1 87 ? 18.106 -0.857 -31.133 1.00 92.56 87 GLU A N 1
ATOM 695 C CA . GLU A 1 87 ? 16.746 -0.649 -31.653 1.00 92.56 87 GLU A CA 1
ATOM 696 C C . GLU A 1 87 ? 15.751 -0.116 -30.599 1.00 92.56 87 GLU A C 1
ATOM 698 O O . GLU A 1 87 ? 14.561 -0.432 -30.639 1.00 92.56 87 GLU A O 1
ATOM 703 N N . LEU A 1 88 ? 16.213 0.686 -29.631 1.00 92.44 88 LEU A N 1
ATOM 704 C CA . LEU A 1 88 ? 15.378 1.121 -28.499 1.00 92.44 88 LEU A CA 1
ATOM 705 C C . LEU A 1 88 ? 14.152 1.928 -28.942 1.00 92.44 88 LEU A C 1
ATOM 707 O O . LEU A 1 88 ? 13.078 1.754 -28.376 1.00 92.44 88 LEU A O 1
ATOM 711 N N . ILE A 1 89 ? 14.298 2.755 -29.981 1.00 93.06 89 ILE A N 1
ATOM 712 C CA . ILE A 1 89 ? 13.195 3.531 -30.567 1.00 93.06 89 ILE A CA 1
ATOM 713 C C . ILE A 1 89 ? 12.138 2.597 -31.168 1.00 93.06 89 ILE A C 1
ATOM 715 O O . ILE A 1 89 ? 10.946 2.798 -30.965 1.00 93.06 89 ILE A O 1
ATOM 719 N N . ARG A 1 90 ? 12.564 1.528 -31.858 1.00 94.25 90 ARG A N 1
ATOM 720 C CA . ARG A 1 90 ? 11.641 0.529 -32.414 1.00 94.25 90 ARG A CA 1
ATOM 721 C C . ARG A 1 90 ? 10.875 -0.189 -31.309 1.00 94.25 90 ARG A C 1
ATOM 723 O O . ARG A 1 90 ? 9.675 -0.364 -31.424 1.00 94.25 90 ARG A O 1
ATOM 730 N N . ILE A 1 91 ? 11.557 -0.560 -30.226 1.00 93.88 91 ILE A N 1
ATOM 731 C CA . ILE A 1 91 ? 10.915 -1.186 -29.063 1.00 93.88 91 ILE A CA 1
ATOM 732 C C . ILE A 1 91 ? 9.882 -0.244 -28.420 1.00 93.88 91 ILE A C 1
ATOM 734 O O . ILE A 1 91 ? 8.832 -0.709 -27.982 1.00 93.88 91 ILE A O 1
ATOM 738 N N . ASP A 1 92 ? 10.163 1.061 -28.355 1.00 93.25 92 ASP A N 1
ATOM 739 C CA . ASP A 1 92 ? 9.214 2.051 -27.831 1.00 93.25 92 ASP A CA 1
ATOM 740 C C . ASP A 1 92 ? 7.977 2.183 -28.734 1.00 93.25 92 ASP A C 1
ATOM 742 O O . ASP A 1 92 ? 6.852 2.142 -28.238 1.00 93.25 92 ASP A O 1
ATOM 746 N N . HIS A 1 93 ? 8.170 2.219 -30.057 1.00 95.12 93 HIS A N 1
ATOM 747 C CA . HIS A 1 93 ? 7.069 2.203 -31.024 1.00 95.12 93 HIS A CA 1
ATOM 748 C C . HIS A 1 93 ? 6.233 0.921 -30.963 1.00 95.12 93 HIS A C 1
ATOM 750 O O . HIS A 1 93 ? 5.008 1.003 -30.957 1.00 95.12 93 HIS A O 1
ATOM 756 N N . ASP A 1 94 ? 6.869 -0.249 -30.853 1.00 94.62 94 ASP A N 1
ATOM 757 C CA . ASP A 1 94 ? 6.161 -1.526 -30.704 1.00 94.62 94 ASP A CA 1
ATOM 758 C C . ASP A 1 94 ? 5.282 -1.515 -29.437 1.00 94.62 94 ASP A C 1
ATOM 760 O O . ASP A 1 94 ? 4.167 -2.036 -29.426 1.00 94.62 94 ASP A O 1
ATOM 764 N N . LEU A 1 95 ? 5.760 -0.893 -28.355 1.00 94.06 95 LEU A N 1
ATOM 765 C CA . LEU A 1 95 ? 5.000 -0.741 -27.117 1.00 94.06 95 LEU A CA 1
ATOM 766 C C . LEU A 1 95 ? 3.816 0.224 -27.267 1.00 94.06 95 LEU A C 1
ATOM 768 O O . LEU A 1 95 ? 2.725 -0.089 -26.784 1.00 94.06 95 LEU A O 1
ATOM 772 N N . ASP A 1 96 ? 4.004 1.363 -27.940 1.00 93.88 96 ASP A N 1
ATOM 773 C CA . ASP A 1 96 ? 2.910 2.281 -28.284 1.00 93.88 96 ASP A CA 1
ATOM 774 C C . ASP A 1 96 ? 1.831 1.571 -29.113 1.00 93.88 96 ASP A C 1
ATOM 776 O O . ASP A 1 96 ? 0.633 1.727 -28.848 1.00 93.88 96 ASP A O 1
ATOM 780 N N . GLU A 1 97 ? 2.247 0.766 -30.092 1.00 93.94 97 GLU A N 1
ATOM 781 C CA . GLU A 1 97 ? 1.360 0.005 -30.968 1.00 93.94 97 GLU A CA 1
ATOM 782 C C . GLU A 1 97 ? 0.591 -1.071 -30.195 1.00 93.94 97 GLU A C 1
ATOM 784 O O . GLU A 1 97 ? -0.635 -1.137 -30.307 1.00 93.94 97 GLU A O 1
ATOM 789 N N . ILE A 1 98 ? 1.266 -1.847 -29.340 1.00 92.06 98 ILE A N 1
ATOM 790 C CA . ILE A 1 98 ? 0.629 -2.839 -28.463 1.00 92.06 98 ILE A CA 1
ATOM 791 C C . ILE A 1 98 ? -0.425 -2.166 -27.579 1.00 92.06 98 ILE A C 1
ATOM 793 O O . ILE A 1 98 ? -1.589 -2.565 -27.584 1.00 92.06 98 ILE A O 1
ATOM 797 N N . VAL A 1 99 ? -0.068 -1.103 -26.854 1.00 90.50 99 VAL A N 1
ATOM 798 C CA . VAL A 1 99 ? -1.015 -0.429 -25.949 1.00 90.50 99 VAL A CA 1
ATOM 799 C C . VAL A 1 99 ? -2.194 0.177 -26.717 1.00 90.50 99 VAL A C 1
ATOM 801 O O . VAL A 1 99 ? -3.326 0.133 -26.228 1.00 90.50 99 VAL A O 1
ATOM 804 N N . SER A 1 100 ? -1.960 0.705 -27.919 1.00 89.75 100 SER A N 1
ATOM 805 C CA . SER A 1 100 ? -2.994 1.360 -28.723 1.00 89.75 100 SER A CA 1
ATOM 806 C C . SER A 1 100 ? -3.915 0.363 -29.428 1.00 89.75 100 SER A C 1
ATOM 808 O O . SER A 1 100 ? -5.131 0.443 -29.264 1.00 89.75 100 SER A O 1
ATOM 810 N N . LEU A 1 101 ? -3.370 -0.583 -30.197 1.00 86.44 101 LEU A N 1
ATOM 811 C CA . LEU A 1 101 ? -4.146 -1.515 -31.021 1.00 86.44 101 LEU A CA 1
ATOM 812 C C . LEU A 1 101 ? -4.744 -2.644 -30.188 1.00 86.44 101 LEU A C 1
ATOM 814 O O . LEU A 1 101 ? -5.949 -2.885 -30.252 1.00 86.44 101 LEU A O 1
ATOM 818 N N . MET A 1 102 ? -3.931 -3.310 -29.368 1.00 80.38 102 MET A N 1
ATOM 819 C CA . MET A 1 102 ? -4.417 -4.407 -28.530 1.00 80.38 102 MET A CA 1
ATOM 820 C C . MET A 1 102 ? -5.330 -3.860 -27.427 1.00 80.38 102 MET A C 1
ATOM 822 O O . MET A 1 102 ? -6.390 -4.421 -27.162 1.00 80.38 102 MET A O 1
ATOM 826 N N . GLY A 1 103 ? -5.007 -2.693 -26.858 1.00 78.00 103 GLY A N 1
ATOM 827 C CA . GLY A 1 103 ? -5.905 -2.002 -25.932 1.00 78.00 103 GLY A CA 1
ATOM 828 C C . GLY A 1 103 ? -7.253 -1.616 -26.560 1.00 78.00 103 GLY A C 1
ATOM 829 O O . GLY A 1 103 ? -8.291 -1.713 -25.902 1.00 78.00 103 GLY A O 1
ATOM 830 N N . LEU A 1 104 ? -7.278 -1.202 -27.833 1.00 79.38 104 LEU A N 1
ATOM 831 C CA . LEU A 1 104 ? -8.520 -0.878 -28.541 1.00 79.38 104 LEU A CA 1
ATOM 832 C C . LEU A 1 104 ? -9.357 -2.122 -28.868 1.00 79.38 104 LEU A C 1
ATOM 834 O O . LEU A 1 104 ? -10.581 -2.082 -28.728 1.00 79.38 104 LEU A O 1
ATOM 838 N N . ASN A 1 105 ? -8.712 -3.200 -29.302 1.00 80.88 105 ASN A N 1
ATOM 839 C CA . ASN A 1 105 ? -9.402 -4.397 -29.776 1.00 80.88 105 ASN A CA 1
ATOM 840 C C . ASN A 1 105 ? -9.870 -5.305 -28.635 1.00 80.88 105 ASN A C 1
ATOM 842 O O . ASN A 1 105 ? -10.935 -5.903 -28.737 1.00 80.88 105 ASN A O 1
ATOM 846 N N . PHE A 1 106 ? -9.110 -5.378 -27.540 1.00 79.00 106 PHE A N 1
ATOM 847 C CA . PHE A 1 106 ? -9.309 -6.399 -26.509 1.00 79.00 106 PHE A CA 1
ATOM 848 C C . PHE A 1 106 ? -9.845 -5.864 -25.181 1.00 79.00 106 PHE A C 1
ATOM 850 O O . PHE A 1 106 ? -10.355 -6.636 -24.372 1.00 79.00 106 PHE A O 1
ATOM 857 N N . LEU A 1 107 ? -9.751 -4.551 -24.926 1.00 79.69 107 LEU A N 1
ATOM 858 C CA . LEU A 1 107 ? -10.210 -3.971 -23.663 1.00 79.69 107 LEU A CA 1
ATOM 859 C C . LEU A 1 107 ? -11.540 -3.225 -23.827 1.00 79.69 107 LEU A C 1
ATOM 861 O O . LEU A 1 107 ? -11.655 -2.353 -24.704 1.00 79.69 107 LEU A O 1
ATOM 865 N N . PRO A 1 108 ? -12.527 -3.458 -22.937 1.00 81.06 108 PRO A N 1
ATOM 866 C CA . PRO A 1 108 ? -13.719 -2.624 -22.878 1.00 81.06 108 PRO A CA 1
ATOM 867 C C . PRO A 1 108 ? -13.346 -1.176 -22.516 1.00 81.06 108 PRO A C 1
ATOM 869 O O . PRO A 1 108 ? -12.283 -0.938 -21.930 1.00 81.06 108 PRO A O 1
ATOM 872 N N . PRO A 1 109 ? -14.218 -0.188 -22.797 1.00 84.75 109 PRO A N 1
ATOM 873 C CA . PRO A 1 109 ? -13.887 1.233 -22.657 1.00 84.75 109 PRO A CA 1
ATOM 874 C C . PRO A 1 109 ? -13.308 1.629 -21.290 1.00 84.75 109 PRO A C 1
ATOM 876 O O . PRO A 1 109 ? -12.364 2.416 -21.226 1.00 84.75 109 PRO A O 1
ATOM 879 N N . MET A 1 110 ? -13.828 1.057 -20.197 1.00 80.75 110 MET A N 1
ATOM 880 C CA . MET A 1 110 ? -13.328 1.331 -18.844 1.00 80.75 110 MET A CA 1
ATOM 881 C C . MET A 1 110 ? -11.911 0.787 -18.616 1.00 80.75 110 MET A C 1
ATOM 883 O O . MET A 1 110 ? -11.047 1.534 -18.158 1.00 80.75 110 MET A O 1
ATOM 887 N N . ALA A 1 111 ? -11.649 -0.475 -18.979 1.00 80.81 111 ALA A N 1
ATOM 888 C CA . ALA A 1 111 ? -10.314 -1.071 -18.863 1.00 80.81 111 ALA A CA 1
ATOM 889 C C . ALA A 1 111 ? -9.305 -0.354 -19.760 1.00 80.81 111 ALA A C 1
ATOM 891 O O . ALA A 1 111 ? -8.203 -0.038 -19.322 1.00 80.81 111 ALA A O 1
ATOM 892 N N . ARG A 1 112 ? -9.704 -0.027 -20.994 1.00 86.25 112 ARG A N 1
ATOM 893 C CA . ARG A 1 112 ? -8.874 0.722 -21.939 1.00 86.25 112 ARG A CA 1
ATOM 894 C C . ARG A 1 112 ? -8.454 2.062 -21.360 1.00 86.25 112 ARG A C 1
ATOM 896 O O . ARG A 1 112 ? -7.269 2.365 -21.335 1.00 86.25 112 ARG A O 1
ATOM 903 N N . ARG A 1 113 ? -9.405 2.834 -20.821 1.00 87.94 113 ARG A N 1
ATOM 904 C CA . ARG A 1 113 ? -9.108 4.120 -20.179 1.00 87.94 113 ARG A CA 1
ATOM 905 C C . ARG A 1 113 ? -8.115 3.956 -19.031 1.00 87.94 113 ARG A C 1
ATOM 907 O O . ARG A 1 113 ? -7.184 4.748 -18.937 1.00 87.94 113 ARG A O 1
ATOM 914 N N . ALA A 1 114 ? -8.290 2.943 -18.187 1.00 84.56 114 ALA A N 1
ATOM 915 C CA . ALA A 1 114 ? -7.395 2.683 -17.064 1.00 84.56 114 ALA A CA 1
ATOM 916 C C . ALA A 1 114 ? -5.979 2.272 -17.516 1.00 84.56 114 ALA A C 1
ATOM 918 O O . ALA A 1 114 ? -4.995 2.792 -16.989 1.00 84.56 114 ALA A O 1
ATOM 919 N N . VAL A 1 115 ? -5.856 1.410 -18.529 1.00 87.31 115 VAL A N 1
ATOM 920 C CA . VAL A 1 115 ? -4.564 1.007 -19.112 1.00 87.31 115 VAL A CA 1
ATOM 921 C C . VAL A 1 115 ? -3.875 2.185 -19.801 1.00 87.31 115 VAL A C 1
ATOM 923 O O . VAL A 1 115 ? -2.711 2.451 -19.514 1.00 87.31 115 VAL A O 1
ATOM 926 N N . THR A 1 116 ? -4.585 2.953 -20.631 1.00 90.50 116 THR A N 1
ATOM 927 C CA . THR A 1 116 ? -4.040 4.157 -21.280 1.00 90.50 116 THR A CA 1
ATOM 928 C C . THR A 1 116 ? -3.614 5.200 -20.249 1.00 90.50 116 THR A C 1
ATOM 930 O O . THR A 1 116 ? -2.531 5.767 -20.364 1.00 90.50 116 THR A O 1
ATOM 933 N N . MET A 1 117 ? -4.418 5.426 -19.205 1.00 90.62 117 MET A N 1
ATOM 934 C CA . MET A 1 117 ? -4.062 6.329 -18.107 1.00 90.62 117 MET A CA 1
ATOM 935 C C . MET A 1 117 ? -2.812 5.849 -17.367 1.00 90.62 117 MET A C 1
ATOM 937 O O . MET A 1 117 ? -1.966 6.663 -17.015 1.00 90.62 117 MET A O 1
ATOM 941 N N . SER A 1 118 ? -2.660 4.538 -17.180 1.00 90.12 118 SER A N 1
ATOM 942 C CA . SER A 1 118 ? -1.470 3.947 -16.564 1.00 90.12 118 SER A CA 1
ATOM 943 C C . SER A 1 118 ? -0.234 4.094 -17.449 1.00 90.12 118 SER A C 1
ATOM 945 O O . SER A 1 118 ? 0.845 4.385 -16.946 1.00 90.12 118 SER A O 1
ATOM 947 N N . TYR A 1 119 ? -0.394 3.925 -18.761 1.00 93.12 119 TYR A N 1
ATOM 948 C CA . TYR A 1 119 ? 0.677 4.037 -19.743 1.00 93.12 119 TYR A CA 1
ATOM 949 C C . TYR A 1 119 ? 1.184 5.475 -19.892 1.00 93.12 119 TYR A C 1
ATOM 951 O O . TYR A 1 119 ? 2.365 5.743 -19.676 1.00 93.12 119 TYR A O 1
ATOM 959 N N . VAL A 1 120 ? 0.278 6.407 -20.203 1.00 93.69 120 VAL A N 1
ATOM 960 C CA . VAL A 1 120 ? 0.591 7.831 -20.401 1.00 93.69 120 VAL A CA 1
ATOM 961 C C . VAL A 1 120 ? 0.951 8.494 -19.072 1.00 93.69 120 VAL A C 1
ATOM 963 O O . VAL A 1 120 ? 1.889 9.282 -18.991 1.00 93.69 120 VAL A O 1
ATOM 966 N N . GLY A 1 121 ? 0.229 8.150 -18.004 1.00 92.12 121 GLY A N 1
ATOM 967 C CA . GLY A 1 121 ? 0.434 8.707 -16.670 1.00 92.12 121 GLY A CA 1
ATOM 968 C C . GLY A 1 121 ? 1.647 8.144 -15.934 1.00 92.12 121 GLY A C 1
ATOM 969 O O . GLY A 1 121 ? 1.999 8.676 -14.881 1.00 92.12 121 GLY A O 1
ATOM 970 N N . PHE A 1 122 ? 2.311 7.107 -16.463 1.00 92.19 122 PHE A N 1
ATOM 971 C CA . PHE A 1 122 ? 3.442 6.457 -15.800 1.00 92.19 122 PHE A CA 1
ATOM 972 C C . PHE A 1 122 ? 4.534 7.447 -15.384 1.00 92.19 122 PHE A C 1
ATOM 974 O O . PHE A 1 122 ? 5.088 7.296 -14.303 1.00 92.19 122 PHE A O 1
ATOM 981 N N . ALA A 1 123 ? 4.807 8.485 -16.180 1.00 91.81 123 ALA A N 1
ATOM 982 C CA . ALA A 1 123 ? 5.830 9.481 -15.858 1.00 91.81 123 ALA A CA 1
ATOM 983 C C . ALA A 1 123 ? 5.599 10.173 -14.497 1.00 91.81 123 ALA A C 1
ATOM 985 O O . ALA A 1 123 ? 6.556 10.436 -13.772 1.00 91.81 123 ALA A O 1
ATOM 986 N N . PHE A 1 124 ? 4.339 10.416 -14.115 1.00 91.25 124 PHE A N 1
ATOM 987 C CA . PHE A 1 124 ? 4.001 11.004 -12.815 1.00 91.25 124 PHE A CA 1
ATOM 988 C C . PHE A 1 124 ? 4.229 10.027 -11.663 1.00 91.25 124 PHE A C 1
ATOM 990 O O . PHE A 1 124 ? 4.693 10.427 -10.597 1.00 91.25 124 PHE A O 1
ATOM 997 N N . TYR A 1 125 ? 3.927 8.745 -11.881 1.00 87.06 125 TYR A N 1
ATOM 998 C CA . TYR A 1 125 ? 4.217 7.701 -10.902 1.00 87.06 125 TYR A CA 1
ATOM 999 C C . TYR A 1 125 ? 5.726 7.511 -10.751 1.00 87.06 125 TYR A C 1
ATOM 1001 O O . TYR A 1 125 ? 6.221 7.530 -9.628 1.00 87.06 125 TYR A O 1
ATOM 1009 N N . ASP A 1 126 ? 6.459 7.414 -11.862 1.00 89.62 126 ASP A N 1
ATOM 1010 C CA . ASP A 1 126 ? 7.904 7.181 -11.868 1.00 89.62 126 ASP A CA 1
ATOM 1011 C C . ASP A 1 126 ? 8.669 8.306 -11.169 1.00 89.62 126 ASP A C 1
ATOM 1013 O O . ASP A 1 126 ? 9.604 8.022 -10.431 1.00 89.62 126 ASP A O 1
ATOM 1017 N N . LEU A 1 127 ? 8.225 9.562 -11.298 1.00 91.31 127 LEU A N 1
ATOM 1018 C CA . LEU A 1 127 ? 8.809 10.697 -10.575 1.00 91.31 127 LEU A CA 1
ATOM 1019 C C . LEU A 1 127 ? 8.833 10.481 -9.051 1.00 91.31 127 LEU A C 1
ATOM 1021 O O . LEU A 1 127 ? 9.789 10.876 -8.387 1.00 91.31 127 LEU A O 1
ATOM 1025 N N . ILE A 1 128 ? 7.793 9.851 -8.499 1.00 87.94 128 ILE A N 1
ATOM 1026 C CA . ILE A 1 128 ? 7.660 9.592 -7.060 1.00 87.94 128 ILE A CA 1
ATOM 1027 C C . ILE A 1 128 ? 8.301 8.251 -6.686 1.00 87.94 128 ILE A C 1
ATOM 1029 O O . ILE A 1 128 ? 8.957 8.141 -5.652 1.00 87.94 128 ILE A O 1
ATOM 1033 N N . THR A 1 129 ? 8.117 7.217 -7.510 1.00 83.94 129 THR A N 1
ATOM 1034 C CA . THR A 1 129 ? 8.538 5.851 -7.178 1.00 83.94 129 THR A CA 1
ATOM 1035 C C . THR A 1 129 ? 10.009 5.583 -7.470 1.00 83.94 129 THR A C 1
ATOM 1037 O O . THR A 1 129 ? 10.627 4.783 -6.772 1.00 83.94 129 THR A O 1
ATOM 1040 N N . PHE A 1 130 ? 10.595 6.232 -8.479 1.00 85.81 130 PHE A N 1
ATOM 1041 C CA . PHE A 1 130 ? 11.981 5.989 -8.885 1.00 85.81 130 PHE A CA 1
ATOM 1042 C C . PHE A 1 130 ? 13.006 6.295 -7.780 1.00 85.81 130 PHE A C 1
ATOM 1044 O O . PHE A 1 130 ? 13.859 5.437 -7.546 1.00 85.81 130 PHE A O 1
ATOM 1051 N N . PRO A 1 131 ? 12.920 7.423 -7.039 1.00 86.19 131 PRO A N 1
ATOM 1052 C CA . PRO A 1 131 ? 13.831 7.685 -5.927 1.00 86.19 131 PRO A CA 1
ATOM 1053 C C . PRO A 1 131 ? 13.757 6.637 -4.817 1.00 86.19 131 PRO A C 1
ATOM 1055 O O . PRO A 1 131 ? 14.754 6.413 -4.151 1.00 86.19 131 PRO A O 1
ATOM 1058 N N . ILE A 1 132 ? 12.606 5.991 -4.616 1.00 81.94 132 ILE A N 1
ATOM 1059 C CA . ILE A 1 132 ? 12.443 4.925 -3.617 1.00 81.94 132 ILE A CA 1
ATOM 1060 C C . ILE A 1 132 ? 13.100 3.638 -4.128 1.00 81.94 132 ILE A C 1
ATOM 1062 O O . ILE A 1 132 ? 13.857 2.996 -3.405 1.00 81.94 132 ILE A O 1
ATOM 1066 N N . LEU A 1 133 ? 12.856 3.301 -5.398 1.00 78.25 133 LEU A N 1
ATOM 1067 C CA . LEU A 1 133 ? 13.385 2.096 -6.036 1.00 78.25 133 LEU A CA 1
ATOM 1068 C C . LEU A 1 133 ? 14.908 2.112 -6.172 1.00 78.25 133 LEU A C 1
ATOM 1070 O O . LEU A 1 133 ? 15.518 1.064 -6.052 1.00 78.25 133 LEU A O 1
ATOM 1074 N N . GLN A 1 134 ? 15.548 3.269 -6.373 1.00 75.44 134 GLN A N 1
ATOM 1075 C CA . GLN A 1 134 ? 17.015 3.333 -6.487 1.00 75.44 134 GLN A CA 1
ATOM 1076 C C . GLN A 1 134 ? 17.771 2.856 -5.237 1.00 75.44 134 GLN A C 1
ATOM 1078 O O . GLN A 1 134 ? 18.949 2.525 -5.337 1.00 75.44 134 GLN A O 1
ATOM 1083 N N . TRP A 1 135 ? 17.124 2.847 -4.070 1.00 67.25 135 TRP A N 1
ATOM 1084 C CA . TRP A 1 135 ? 17.756 2.511 -2.788 1.00 67.25 135 TRP A CA 1
ATOM 1085 C C . TRP A 1 135 ? 17.548 1.050 -2.393 1.00 67.25 135 TRP A C 1
ATOM 1087 O O . TRP A 1 135 ? 18.039 0.603 -1.359 1.00 67.25 135 TRP A O 1
ATOM 1097 N N . THR A 1 136 ? 16.802 0.311 -3.205 1.00 65.00 136 THR A N 1
ATOM 1098 C CA . THR A 1 136 ? 16.418 -1.070 -2.953 1.00 65.00 136 THR A CA 1
ATOM 1099 C C . THR A 1 136 ? 16.703 -1.890 -4.201 1.00 65.00 136 THR A C 1
ATOM 1101 O O . THR A 1 136 ? 16.347 -1.456 -5.287 1.00 65.00 136 THR A O 1
ATOM 1104 N N . ASP A 1 137 ? 17.198 -3.121 -4.077 1.00 65.81 137 ASP A N 1
ATOM 1105 C CA . ASP A 1 137 ? 17.234 -4.080 -5.203 1.00 65.81 137 ASP A CA 1
ATOM 1106 C C . ASP A 1 137 ? 15.820 -4.605 -5.561 1.00 65.81 137 ASP A C 1
ATOM 1108 O O . ASP A 1 137 ? 15.634 -5.728 -6.027 1.00 65.81 137 ASP A O 1
ATOM 1112 N N . MET A 1 138 ? 14.788 -3.807 -5.276 1.00 66.00 138 MET A N 1
ATOM 1113 C CA . MET A 1 138 ? 13.398 -4.112 -5.557 1.00 66.00 138 MET A CA 1
ATOM 1114 C C . MET A 1 138 ? 13.076 -3.640 -6.963 1.00 66.00 138 MET A C 1
ATOM 1116 O O . MET A 1 138 ? 13.173 -2.463 -7.297 1.00 66.00 138 MET A O 1
ATOM 1120 N N . ASP A 1 139 ? 12.624 -4.583 -7.767 1.00 62.34 139 ASP A N 1
ATOM 1121 C CA . ASP A 1 139 ? 12.298 -4.357 -9.166 1.00 62.34 139 ASP A CA 1
ATOM 1122 C C . ASP A 1 139 ? 10.865 -3.830 -9.373 1.00 62.34 139 ASP A C 1
ATOM 1124 O O . ASP A 1 139 ? 10.517 -3.396 -10.481 1.00 62.34 139 ASP A O 1
ATOM 1128 N N . GLU A 1 140 ? 10.036 -3.875 -8.318 1.00 64.31 140 GLU A N 1
ATOM 1129 C CA . GLU A 1 140 ? 8.609 -3.541 -8.322 1.00 64.31 140 GLU A CA 1
ATOM 1130 C C . GLU A 1 140 ? 8.133 -2.993 -6.960 1.00 64.31 140 GLU A C 1
ATOM 1132 O O . GLU A 1 140 ? 8.552 -3.459 -5.901 1.00 64.31 140 GLU A O 1
ATOM 1137 N N . ILE A 1 141 ? 7.212 -2.017 -6.985 1.00 66.81 141 ILE A N 1
ATOM 1138 C CA . ILE A 1 141 ? 6.478 -1.548 -5.797 1.00 66.81 141 ILE A CA 1
ATOM 1139 C C . ILE A 1 141 ? 5.092 -2.183 -5.814 1.00 66.81 141 ILE A C 1
ATOM 1141 O O . ILE A 1 141 ? 4.357 -2.038 -6.793 1.00 66.81 141 ILE A O 1
ATOM 1145 N N . ASN A 1 142 ? 4.706 -2.828 -4.718 1.00 68.06 142 ASN A N 1
ATOM 1146 C CA . ASN A 1 142 ? 3.350 -3.331 -4.530 1.00 68.06 142 ASN A CA 1
ATOM 1147 C C . ASN A 1 142 ? 2.528 -2.352 -3.696 1.00 68.06 142 ASN A C 1
ATOM 1149 O O . ASN A 1 142 ? 3.041 -1.733 -2.764 1.00 68.06 142 ASN A O 1
ATOM 1153 N N . GLU A 1 143 ? 1.254 -2.203 -4.052 1.00 72.12 143 GLU A N 1
ATOM 1154 C CA . GLU A 1 143 ? 0.304 -1.513 -3.187 1.00 72.12 143 GLU A CA 1
ATOM 1155 C C . GLU A 1 143 ? 0.074 -2.367 -1.939 1.00 72.12 143 GLU A C 1
ATOM 1157 O O . GLU A 1 143 ? -0.128 -3.579 -2.026 1.00 72.12 143 GLU A O 1
ATOM 1162 N N . VAL A 1 144 ? 0.139 -1.727 -0.777 1.00 78.75 144 VAL A N 1
ATOM 1163 C CA . VAL A 1 144 ? -0.154 -2.351 0.508 1.00 78.75 144 VAL A CA 1
ATOM 1164 C C . VAL A 1 144 ? -1.243 -1.518 1.153 1.00 78.75 144 VAL A C 1
ATOM 1166 O O . VAL A 1 144 ? -1.089 -0.306 1.311 1.00 78.75 144 VAL A O 1
ATOM 1169 N N . LEU A 1 145 ? -2.349 -2.169 1.502 1.00 81.69 145 LEU A N 1
ATOM 1170 C CA . LEU A 1 145 ? -3.407 -1.535 2.274 1.00 81.69 145 LEU A CA 1
ATOM 1171 C C . LEU A 1 145 ? -2.892 -1.285 3.692 1.00 81.69 145 LEU A C 1
ATOM 1173 O O . LEU A 1 145 ? -2.265 -2.156 4.297 1.00 81.69 145 LEU A O 1
ATOM 1177 N N . VAL A 1 146 ? -3.136 -0.082 4.205 1.00 87.31 146 VAL A N 1
ATOM 1178 C CA . VAL A 1 146 ? -2.712 0.323 5.545 1.00 87.31 146 VAL A CA 1
ATOM 1179 C C . VAL A 1 146 ? -3.946 0.696 6.344 1.00 87.31 146 VAL A C 1
ATOM 1181 O O . VAL A 1 146 ? -4.609 1.682 6.033 1.00 87.31 146 VAL A O 1
ATOM 1184 N N . ASP A 1 147 ? -4.197 -0.061 7.406 1.00 89.12 147 ASP A N 1
ATOM 1185 C CA . ASP A 1 147 ? -5.194 0.273 8.415 1.00 89.12 147 ASP A CA 1
ATOM 1186 C C . ASP A 1 147 ? -4.523 0.863 9.655 1.00 89.12 147 ASP A C 1
ATOM 1188 O O . ASP A 1 147 ? -3.502 0.368 10.143 1.00 89.12 147 ASP A O 1
ATOM 1192 N N . ARG A 1 148 ? -5.108 1.943 10.181 1.00 88.69 148 ARG A N 1
ATOM 1193 C CA . ARG A 1 148 ? -4.621 2.621 11.385 1.00 88.69 148 ARG A CA 1
ATOM 1194 C C . ARG A 1 148 ? -5.479 2.242 12.587 1.00 88.69 148 ARG A C 1
ATOM 1196 O O . ARG A 1 148 ? -6.687 2.445 12.589 1.00 88.69 148 ARG A O 1
ATOM 1203 N N . ILE A 1 149 ? -4.831 1.782 13.657 1.00 88.88 149 ILE A N 1
ATOM 1204 C CA . ILE A 1 149 ? -5.462 1.624 14.972 1.00 88.88 149 ILE A CA 1
ATOM 1205 C C . ILE A 1 149 ? -5.069 2.828 15.828 1.00 88.88 149 ILE A C 1
ATOM 1207 O O . ILE A 1 149 ? -3.948 2.910 16.330 1.00 88.88 149 ILE A O 1
ATOM 1211 N N . SER A 1 150 ? -5.982 3.790 15.967 1.00 85.38 150 SER A N 1
ATOM 1212 C CA . SER A 1 150 ? -5.771 5.001 16.762 1.00 85.38 150 SER A CA 1
ATOM 1213 C C . SER A 1 150 ? -7.009 5.352 17.586 1.00 85.38 150 SER A C 1
ATOM 1215 O O . SER A 1 150 ? -8.123 5.247 17.075 1.00 85.38 150 SER A O 1
ATOM 1217 N N . PRO A 1 151 ? -6.840 5.886 18.812 1.00 83.94 151 PRO A N 1
ATOM 1218 C CA . PRO A 1 151 ? -7.925 6.537 19.546 1.00 83.94 151 PRO A CA 1
ATOM 1219 C C . PRO A 1 151 ? -8.628 7.643 18.752 1.00 83.94 151 PRO A C 1
ATOM 1221 O O . PRO A 1 151 ? -9.796 7.911 18.989 1.00 83.94 151 PRO A O 1
ATOM 1224 N N . ALA A 1 152 ? -7.923 8.297 17.820 1.00 83.94 152 ALA A N 1
ATOM 1225 C CA . ALA A 1 152 ? -8.497 9.357 16.994 1.00 83.94 152 ALA A CA 1
ATOM 1226 C C . ALA A 1 152 ? -9.514 8.844 15.964 1.00 83.94 152 ALA A C 1
ATOM 1228 O O . ALA A 1 152 ? -10.295 9.652 15.465 1.00 83.94 152 ALA A O 1
ATOM 1229 N N . ASP A 1 153 ? -9.477 7.547 15.658 1.00 87.38 153 ASP A N 1
ATOM 1230 C CA . ASP A 1 153 ? -10.358 6.907 14.686 1.00 87.38 153 ASP A CA 1
ATOM 1231 C C . ASP A 1 153 ? -11.510 6.160 15.355 1.00 87.38 153 ASP A C 1
ATOM 1233 O O . ASP A 1 153 ? -12.441 5.790 14.659 1.00 87.38 153 ASP A O 1
ATOM 1237 N N . ALA A 1 154 ? -11.459 5.905 16.668 1.00 88.56 154 ALA A N 1
ATOM 1238 C CA . ALA A 1 154 ? -12.513 5.216 17.413 1.00 88.56 154 ALA A CA 1
ATOM 1239 C C . ALA A 1 154 ? -13.627 6.200 17.808 1.00 88.56 154 ALA A C 1
ATOM 1241 O O . ALA A 1 154 ? -13.352 7.286 18.327 1.00 88.56 154 ALA A O 1
ATOM 1242 N N . HIS A 1 155 ? -14.884 5.835 17.561 1.00 85.62 155 HIS A N 1
ATOM 1243 C CA . HIS A 1 155 ? -16.020 6.762 17.659 1.00 85.62 155 HIS A CA 1
ATOM 1244 C C . HIS A 1 155 ? -17.207 6.207 18.452 1.00 85.62 155 HIS A C 1
ATOM 1246 O O . HIS A 1 155 ? -18.043 6.992 18.903 1.00 85.62 155 HIS A O 1
ATOM 1252 N N . GLN A 1 156 ? -17.273 4.890 18.685 1.00 85.06 156 GLN A N 1
ATOM 1253 C CA . GLN A 1 156 ? -18.479 4.262 19.235 1.00 85.06 156 GLN A CA 1
ATOM 1254 C C . GLN A 1 156 ? -18.846 4.762 20.641 1.00 85.06 156 GLN A C 1
ATOM 1256 O O . GLN A 1 156 ? -20.018 4.922 20.962 1.00 85.06 156 GLN A O 1
ATOM 1261 N N . LEU A 1 157 ? -17.851 5.031 21.494 1.00 83.75 157 LEU A N 1
ATOM 1262 C CA . LEU A 1 157 ? -18.071 5.446 22.889 1.00 83.75 157 LEU A CA 1
ATOM 1263 C C . LEU A 1 157 ? -18.077 6.967 23.097 1.00 83.75 157 LEU A C 1
ATOM 1265 O O . LEU A 1 157 ? -17.994 7.429 24.237 1.00 83.75 157 LEU A O 1
ATOM 1269 N N . GLY A 1 158 ? -18.212 7.748 22.023 1.00 68.50 158 GLY A N 1
ATOM 1270 C CA . GLY A 1 158 ? -18.438 9.193 22.070 1.00 68.50 158 GLY A CA 1
ATOM 1271 C C . GLY A 1 158 ? -17.500 10.001 21.173 1.00 68.50 158 GLY A C 1
ATOM 1272 O O . GLY A 1 158 ? -16.345 9.641 20.967 1.00 68.50 158 GLY A O 1
ATOM 1273 N N . ALA A 1 159 ? -18.018 11.129 20.675 1.00 52.41 159 ALA A N 1
ATOM 1274 C CA . ALA A 1 159 ? -17.332 12.037 19.753 1.00 52.41 159 ALA A CA 1
ATOM 1275 C C . ALA A 1 159 ? -16.252 12.915 20.417 1.00 52.41 159 ALA A C 1
ATOM 1277 O O . ALA A 1 159 ? -15.348 13.404 19.735 1.00 52.41 159 ALA A O 1
ATOM 1278 N N . ASP A 1 160 ? -16.321 13.108 21.738 1.00 60.66 160 ASP A N 1
ATOM 1279 C CA . ASP A 1 160 ? -15.280 13.816 22.479 1.00 60.66 160 ASP A CA 1
ATOM 1280 C C . ASP A 1 160 ? -14.034 12.935 22.531 1.00 60.66 160 ASP A C 1
ATOM 1282 O O . ASP A 1 160 ? -14.024 11.898 23.199 1.00 60.66 160 ASP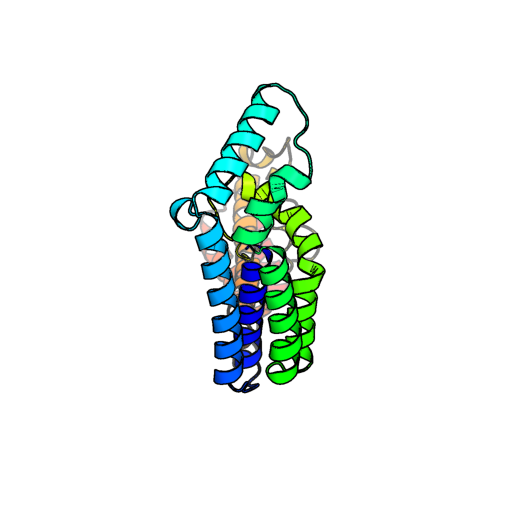 A O 1
ATOM 1286 N N . ARG A 1 161 ? -12.983 13.353 21.810 1.00 64.19 161 ARG A N 1
ATOM 1287 C CA . ARG A 1 161 ? -11.675 12.687 21.802 1.00 64.19 161 ARG A CA 1
ATOM 1288 C C . ARG A 1 161 ? -11.260 12.394 23.234 1.00 64.19 161 ARG A C 1
ATOM 1290 O O . ARG A 1 161 ? -10.899 13.305 23.978 1.00 64.19 161 ARG A O 1
ATOM 1297 N N . VAL A 1 162 ? -11.281 11.117 23.599 1.00 73.31 162 VAL A N 1
ATOM 1298 C CA . VAL A 1 162 ? -10.746 10.663 24.876 1.00 73.31 162 VAL A CA 1
ATOM 1299 C C . VAL A 1 162 ? -9.302 11.125 24.950 1.00 73.31 162 VAL A C 1
ATOM 1301 O O . VAL A 1 162 ? -8.454 10.718 24.154 1.00 73.31 162 VAL A O 1
ATOM 1304 N N . ILE A 1 163 ? -9.028 11.999 25.910 1.00 79.88 163 ILE A N 1
ATOM 1305 C CA . ILE A 1 163 ? -7.675 12.460 26.167 1.00 79.88 163 ILE A CA 1
ATOM 1306 C C . ILE A 1 163 ? -7.007 11.376 27.004 1.00 79.88 163 ILE A C 1
ATOM 1308 O O . ILE A 1 163 ? -7.296 11.226 28.194 1.00 79.88 163 ILE A O 1
ATOM 1312 N N . LEU A 1 164 ? -6.134 10.595 26.365 1.00 87.12 164 LEU A N 1
ATOM 1313 C CA . LEU A 1 164 ? -5.272 9.654 27.071 1.00 87.12 164 LEU A CA 1
ATOM 1314 C C . LEU A 1 164 ? -4.440 10.434 28.092 1.00 87.12 164 LEU A C 1
ATOM 1316 O O . LEU A 1 164 ? -3.744 11.387 27.746 1.00 87.12 164 LEU A O 1
ATOM 1320 N N . LYS A 1 165 ? -4.509 10.043 29.363 1.00 89.69 165 LYS A N 1
ATOM 1321 C CA . LYS A 1 165 ? -3.859 10.769 30.465 1.00 89.69 165 LYS A CA 1
ATOM 1322 C C . LYS A 1 165 ? -2.333 10.715 30.345 1.00 89.69 165 LYS A C 1
ATOM 1324 O O . LYS A 1 165 ? -1.625 11.582 30.855 1.00 89.69 165 LYS A O 1
ATOM 1329 N N . GLY A 1 166 ? -1.825 9.727 29.620 1.00 86.69 166 GLY A N 1
ATOM 1330 C CA . GLY A 1 166 ? -0.439 9.546 29.241 1.00 86.69 166 GLY A CA 1
ATOM 1331 C C . GLY A 1 166 ? 0.136 10.698 28.438 1.00 86.69 166 GLY A C 1
ATOM 1332 O O . GLY A 1 166 ? 1.317 10.963 28.614 1.00 86.69 166 GLY A O 1
ATOM 1333 N N . THR A 1 167 ? -0.660 11.435 27.651 1.00 87.50 167 THR A N 1
ATOM 1334 C CA . THR A 1 167 ? -0.157 12.569 26.848 1.00 87.50 167 THR A CA 1
ATOM 1335 C C . THR A 1 167 ? 0.286 13.759 27.701 1.00 87.50 167 THR A C 1
ATOM 1337 O O . THR A 1 167 ? 0.994 14.640 27.214 1.00 87.50 167 THR A O 1
ATOM 1340 N N . ALA A 1 168 ? -0.098 13.800 28.981 1.00 87.12 168 ALA A N 1
ATOM 1341 C CA . ALA A 1 168 ? 0.439 14.762 29.934 1.00 87.12 168 ALA A CA 1
ATOM 1342 C C . ALA A 1 168 ? 1.944 14.530 30.181 1.00 87.12 168 ALA A C 1
ATOM 1344 O O . ALA A 1 168 ? 2.478 13.457 29.907 1.00 87.12 168 ALA A O 1
ATOM 1345 N N . LEU A 1 169 ? 2.635 15.537 30.731 1.00 85.31 169 LEU A N 1
ATOM 1346 C CA . LEU A 1 169 ? 4.064 15.460 31.080 1.00 85.31 169 LEU A CA 1
ATOM 1347 C C . LEU A 1 169 ? 4.939 14.933 29.923 1.00 85.31 169 LEU A C 1
ATOM 1349 O O . LEU A 1 169 ? 5.665 13.958 30.088 1.00 85.31 169 LEU A O 1
ATOM 1353 N N . MET A 1 170 ? 4.849 15.555 28.742 1.00 87.12 170 MET A N 1
ATOM 1354 C CA . MET A 1 170 ? 5.620 15.155 27.550 1.00 87.12 170 MET A CA 1
ATOM 1355 C C . MET A 1 170 ? 5.419 13.679 27.156 1.00 87.12 170 MET A C 1
ATOM 1357 O O . MET A 1 170 ? 6.361 13.011 26.743 1.00 87.12 170 MET A O 1
ATOM 1361 N N . SER A 1 171 ? 4.186 13.176 27.258 1.00 85.50 171 SER A N 1
ATOM 1362 C CA . SER A 1 171 ? 3.813 11.773 26.999 1.00 85.50 171 SER A CA 1
ATOM 1363 C C . SER A 1 171 ? 4.264 10.749 28.055 1.00 85.50 171 SER A C 1
ATOM 1365 O O . SER A 1 171 ? 4.241 9.545 27.797 1.00 85.50 171 SER A O 1
ATOM 1367 N N . PHE A 1 172 ? 4.643 11.201 29.257 1.00 87.06 172 PHE A N 1
ATOM 1368 C CA . PHE A 1 172 ? 5.021 10.328 30.377 1.00 87.06 172 PHE A CA 1
ATOM 1369 C C . PHE A 1 172 ? 4.013 10.319 31.533 1.00 87.06 172 PHE A C 1
ATOM 1371 O O . PHE A 1 172 ? 4.244 9.648 32.539 1.00 87.06 172 PHE A O 1
ATOM 1378 N N . GLY A 1 173 ? 2.881 11.020 31.417 1.00 86.88 173 GLY A N 1
ATOM 1379 C CA . GLY A 1 173 ? 1.930 11.214 32.517 1.00 86.88 173 GLY A CA 1
ATOM 1380 C C . GLY A 1 173 ? 1.477 9.912 33.179 1.00 86.88 173 GLY A C 1
ATOM 1381 O O . GLY A 1 173 ? 1.449 9.801 34.405 1.00 86.88 173 GLY A O 1
ATOM 1382 N N . ALA A 1 174 ? 1.183 8.894 32.371 1.00 87.44 174 ALA A N 1
ATOM 1383 C CA . ALA A 1 174 ? 0.707 7.611 32.863 1.00 87.44 174 ALA A CA 1
ATOM 1384 C C . ALA A 1 174 ? 1.783 6.866 33.673 1.00 87.44 174 ALA A C 1
ATOM 1386 O O . ALA A 1 174 ? 1.446 6.212 34.651 1.00 87.44 174 ALA A O 1
ATOM 1387 N N . PHE A 1 175 ? 3.082 7.008 33.385 1.00 88.31 175 PHE A N 1
ATOM 1388 C CA . PHE A 1 175 ? 4.134 6.284 34.122 1.00 88.31 175 PHE A CA 1
ATOM 1389 C C . PHE A 1 175 ? 4.119 6.569 35.629 1.00 88.31 175 PHE A C 1
ATOM 1391 O O . PHE A 1 175 ? 4.387 5.673 36.431 1.00 88.31 175 PHE A O 1
ATOM 1398 N N . PHE A 1 176 ? 3.752 7.790 36.015 1.00 88.81 176 PHE A N 1
ATOM 1399 C CA . PHE A 1 176 ? 3.795 8.245 37.403 1.00 88.81 176 PHE A CA 1
ATOM 1400 C C . PHE A 1 176 ? 2.492 8.013 38.175 1.00 88.81 176 PHE A C 1
ATOM 1402 O O . PHE A 1 176 ? 2.466 8.195 39.391 1.00 88.81 176 PHE A O 1
ATOM 1409 N N . ASN A 1 177 ? 1.408 7.597 37.511 1.00 93.00 177 ASN A N 1
ATOM 1410 C CA . ASN A 1 177 ? 0.108 7.431 38.154 1.00 93.00 177 ASN A CA 1
ATOM 1411 C C . ASN A 1 177 ? -0.566 6.120 37.727 1.00 93.00 177 ASN A C 1
ATOM 1413 O O . ASN A 1 177 ? -0.935 5.932 36.570 1.00 93.00 177 ASN A O 1
ATOM 1417 N N . ARG A 1 178 ? -0.766 5.201 38.683 1.00 94.81 178 ARG A N 1
ATOM 1418 C CA . ARG A 1 178 ? -1.413 3.902 38.432 1.00 94.81 178 ARG A CA 1
ATOM 1419 C C . ARG A 1 178 ? -2.816 4.051 37.834 1.00 94.81 178 ARG A C 1
ATOM 1421 O O . ARG A 1 178 ? -3.100 3.378 36.852 1.00 94.81 178 ARG A O 1
ATOM 1428 N N . ALA A 1 179 ? -3.643 4.957 38.355 1.00 95.56 179 ALA A N 1
ATOM 1429 C CA . ALA A 1 179 ? -4.983 5.202 37.821 1.00 95.56 179 ALA A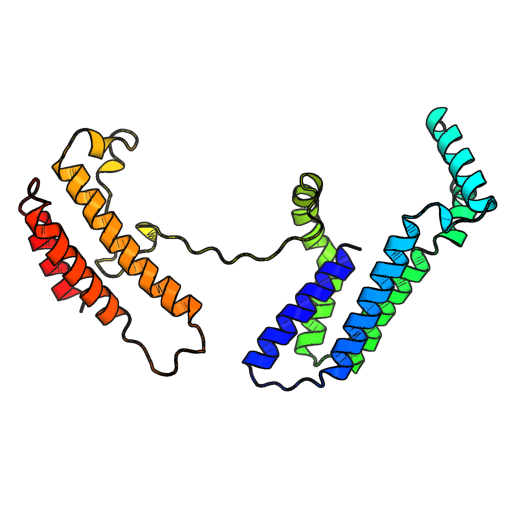 CA 1
ATOM 1430 C C . ALA A 1 179 ? -4.945 5.713 36.373 1.00 95.56 179 ALA A C 1
ATOM 1432 O O . ALA A 1 179 ? -5.841 5.425 35.586 1.00 95.56 179 ALA A O 1
ATOM 1433 N N . TRP A 1 180 ? -3.894 6.443 35.989 1.00 95.06 180 TRP A N 1
ATOM 1434 C CA . TRP A 1 180 ? -3.723 6.907 34.611 1.00 95.06 180 TRP A CA 1
ATOM 1435 C C . TRP A 1 180 ? -3.252 5.784 33.683 1.00 95.06 180 TRP A C 1
ATOM 1437 O O . TRP A 1 180 ? -3.723 5.714 32.553 1.00 95.06 180 TRP A O 1
ATOM 1447 N N . ARG A 1 181 ? -2.396 4.868 34.161 1.00 94.94 181 ARG A N 1
ATOM 1448 C CA . ARG A 1 181 ? -2.034 3.652 33.403 1.00 94.94 181 ARG A CA 1
ATOM 1449 C C . ARG A 1 181 ? -3.241 2.773 33.153 1.00 94.94 181 ARG A C 1
ATOM 1451 O O . ARG A 1 181 ? -3.445 2.355 32.025 1.00 94.94 181 ARG A O 1
ATOM 1458 N N . GLU A 1 182 ? -4.022 2.504 34.194 1.00 96.50 182 GLU A N 1
ATOM 1459 C CA . GLU A 1 182 ? -5.220 1.669 34.091 1.00 96.50 182 GLU A CA 1
ATOM 1460 C C . GLU A 1 182 ? -6.260 2.299 33.153 1.00 96.50 182 GLU A C 1
ATOM 1462 O O . GLU A 1 182 ? -6.809 1.604 32.301 1.00 96.50 182 GLU A O 1
ATOM 1467 N N . HIS A 1 183 ? -6.453 3.621 33.236 1.00 94.38 183 HIS A N 1
ATOM 1468 C CA . HIS A 1 183 ? -7.287 4.381 32.303 1.00 94.38 183 HIS A CA 1
ATOM 1469 C C . HIS A 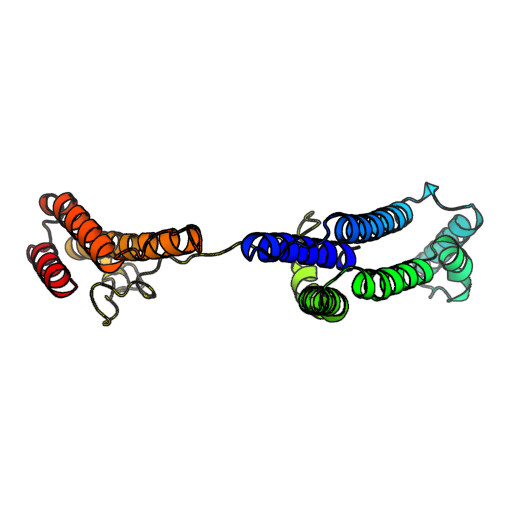1 183 ? -6.838 4.216 30.846 1.00 94.38 183 HIS A C 1
ATOM 1471 O O . HIS A 1 183 ? -7.633 3.807 30.001 1.00 94.38 183 HIS A O 1
ATOM 1477 N N . ASP A 1 184 ? -5.575 4.519 30.543 1.00 93.19 184 ASP A N 1
ATOM 1478 C CA . ASP A 1 184 ? -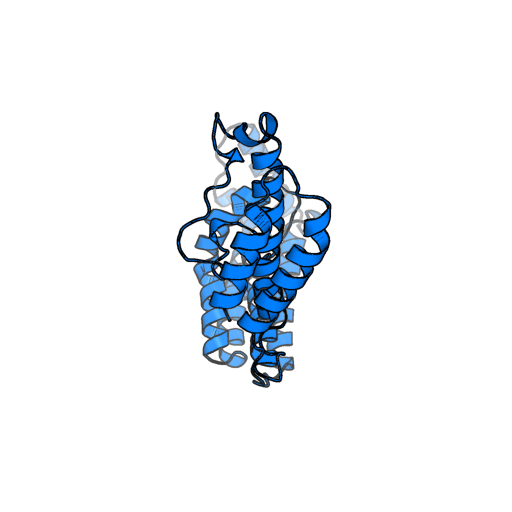5.072 4.492 29.167 1.00 93.19 184 ASP A CA 1
ATOM 1479 C C . ASP A 1 184 ? -4.989 3.071 28.607 1.00 93.19 184 ASP A C 1
ATOM 1481 O O . ASP A 1 184 ? -5.261 2.860 27.427 1.00 93.19 184 ASP A O 1
ATOM 1485 N N . TYR A 1 185 ? -4.668 2.088 29.452 1.00 94.81 185 TYR A N 1
ATOM 1486 C CA . TYR A 1 185 ? -4.700 0.673 29.096 1.00 94.81 185 TYR A CA 1
ATOM 1487 C C . TYR A 1 185 ? -6.111 0.236 28.688 1.00 94.81 185 TYR A C 1
ATOM 1489 O O . TYR A 1 185 ? -6.287 -0.335 27.610 1.00 94.81 185 TYR A O 1
ATOM 1497 N N . LEU A 1 186 ? -7.125 0.545 29.505 1.00 95.44 186 LEU A N 1
ATOM 1498 C CA . LEU A 1 186 ? -8.503 0.156 29.211 1.00 95.44 186 LEU A CA 1
ATOM 1499 C C . LEU A 1 186 ? -9.021 0.842 27.944 1.00 95.44 186 LEU A C 1
ATOM 1501 O O . LEU A 1 186 ? -9.561 0.175 27.062 1.00 95.44 186 LEU A O 1
ATOM 1505 N N . TRP A 1 187 ? -8.794 2.150 27.805 1.00 93.56 187 TRP A N 1
ATOM 1506 C CA . TRP A 1 187 ? -9.159 2.885 26.593 1.00 93.56 187 TRP A CA 1
ATOM 1507 C C . TRP A 1 187 ? -8.415 2.394 25.353 1.00 93.56 187 TRP A C 1
ATOM 1509 O O . TRP A 1 187 ? -9.015 2.309 24.286 1.00 93.56 187 TRP A O 1
ATOM 1519 N N . GLY A 1 188 ? -7.141 2.021 25.479 1.00 92.75 188 GLY A N 1
ATOM 1520 C CA . GLY A 1 188 ? -6.381 1.403 24.395 1.00 92.75 188 GLY A CA 1
ATOM 1521 C C . GLY A 1 188 ? -7.052 0.130 23.879 1.00 92.75 188 GLY A C 1
ATOM 1522 O O . GLY A 1 188 ? -7.209 -0.026 22.670 1.00 92.75 188 GLY A O 1
ATOM 1523 N N . ARG A 1 189 ? -7.524 -0.740 24.783 1.00 95.31 189 ARG A N 1
ATOM 1524 C CA . ARG A 1 189 ? -8.247 -1.971 24.416 1.00 95.31 189 ARG A CA 1
ATOM 1525 C C . ARG A 1 189 ? -9.593 -1.690 23.755 1.00 95.31 189 ARG A C 1
ATOM 1527 O O . ARG A 1 189 ? -9.907 -2.325 22.753 1.00 95.31 189 ARG A O 1
ATOM 1534 N N . LEU A 1 190 ? -10.369 -0.745 24.285 1.00 94.69 190 LEU A N 1
ATOM 1535 C CA . LEU A 1 190 ? -11.675 -0.381 23.722 1.00 94.69 190 LEU A CA 1
ATOM 1536 C C . LEU A 1 190 ? -11.531 0.244 22.326 1.00 94.69 190 LEU A C 1
ATOM 1538 O O . LEU A 1 190 ? -12.187 -0.196 21.388 1.00 94.69 190 LEU A O 1
ATOM 1542 N N . ASN A 1 191 ? -10.612 1.197 22.155 1.00 92.94 191 ASN A N 1
ATOM 1543 C CA . ASN A 1 191 ? -10.364 1.839 20.860 1.00 92.94 191 ASN A CA 1
ATOM 1544 C C . ASN A 1 191 ? -9.815 0.848 19.825 1.00 92.94 191 ASN A C 1
ATOM 1546 O O . ASN A 1 191 ? -10.181 0.904 18.652 1.00 92.94 191 ASN A O 1
ATOM 1550 N N . ALA A 1 192 ? -8.954 -0.080 20.256 1.00 94.06 192 ALA A N 1
ATOM 1551 C CA . ALA A 1 192 ? -8.484 -1.156 19.396 1.00 94.06 192 ALA A CA 1
ATOM 1552 C C . ALA A 1 192 ? -9.630 -2.084 18.978 1.00 94.06 192 ALA A C 1
ATOM 1554 O O . ALA A 1 192 ? -9.722 -2.417 17.804 1.00 94.06 192 ALA A O 1
ATOM 1555 N N . ALA A 1 193 ? -10.526 -2.462 19.895 1.00 95.25 193 ALA A N 1
ATOM 1556 C CA . ALA A 1 193 ? -11.675 -3.307 19.578 1.00 95.25 193 ALA A CA 1
ATOM 1557 C C . ALA A 1 193 ? -12.645 -2.637 18.594 1.00 95.25 193 ALA A C 1
ATOM 1559 O O . ALA A 1 193 ? -13.076 -3.294 17.649 1.00 95.25 193 ALA A O 1
ATOM 1560 N N . ASP A 1 194 ? -12.920 -1.337 18.763 1.00 93.56 194 ASP A N 1
ATOM 1561 C CA . ASP A 1 194 ? -13.681 -0.539 17.790 1.00 93.56 194 ASP A CA 1
ATOM 1562 C C . ASP A 1 194 ? -13.036 -0.678 16.400 1.00 93.56 194 ASP A C 1
ATOM 1564 O O . ASP A 1 194 ? -13.667 -1.130 15.438 1.00 93.56 194 ASP A O 1
ATOM 1568 N N . ARG A 1 195 ? -11.726 -0.407 16.304 1.00 93.88 195 ARG A N 1
ATOM 1569 C CA . ARG A 1 195 ? -11.013 -0.446 15.021 1.00 93.88 195 ARG A CA 1
ATOM 1570 C C . ARG A 1 195 ? -10.850 -1.823 14.414 1.00 93.88 195 ARG A C 1
ATOM 1572 O O . ARG A 1 195 ? -10.988 -1.937 13.202 1.00 93.88 195 ARG A O 1
ATOM 1579 N N . CYS A 1 196 ? -10.695 -2.865 15.216 1.00 94.50 196 CYS A N 1
ATOM 1580 C CA . CYS A 1 196 ? -10.698 -4.236 14.722 1.00 94.50 196 CYS A CA 1
ATOM 1581 C C . CYS A 1 196 ? -12.003 -4.590 13.998 1.00 94.50 196 CYS A C 1
ATOM 1583 O O . CYS A 1 196 ? -11.944 -5.270 12.978 1.00 94.50 196 CYS A O 1
ATOM 1585 N N . VAL A 1 197 ? -13.165 -4.123 14.475 1.00 93.88 197 VAL A N 1
ATOM 1586 C CA . VAL A 1 197 ? -14.446 -4.387 13.797 1.00 93.88 197 VAL A CA 1
ATOM 1587 C C . VAL A 1 197 ? -14.461 -3.769 12.399 1.00 93.88 197 VAL A C 1
ATOM 1589 O O . VAL A 1 197 ? -14.785 -4.461 11.437 1.00 93.88 197 VAL A O 1
ATOM 1592 N N . ASP A 1 198 ? -14.037 -2.513 12.263 1.00 92.25 198 ASP A N 1
ATOM 1593 C CA . ASP A 1 198 ? -13.996 -1.836 10.959 1.00 92.25 198 ASP A CA 1
ATOM 1594 C C . ASP A 1 198 ? -12.991 -2.482 9.999 1.00 92.25 198 ASP A C 1
ATOM 1596 O O . ASP A 1 198 ? -13.317 -2.703 8.833 1.00 92.25 198 ASP A O 1
ATOM 1600 N N . VAL A 1 199 ? -11.802 -2.851 10.488 1.00 92.69 199 VAL A N 1
ATOM 1601 C CA . VAL A 1 199 ? -10.790 -3.558 9.684 1.00 92.69 199 VAL A CA 1
ATOM 1602 C C . VAL A 1 199 ? -11.336 -4.895 9.186 1.00 92.69 199 VAL A C 1
ATOM 1604 O O . VAL A 1 199 ? -11.170 -5.233 8.016 1.00 92.69 199 VAL A O 1
ATOM 1607 N N . LEU A 1 200 ? -12.027 -5.653 10.041 1.00 92.06 200 LEU A N 1
ATOM 1608 C CA . LEU A 1 200 ? -12.622 -6.932 9.653 1.00 92.06 200 LEU A CA 1
ATOM 1609 C C . LEU A 1 200 ? -13.755 -6.753 8.637 1.00 92.06 200 LEU A C 1
ATOM 1611 O O . LEU A 1 200 ? -13.796 -7.488 7.654 1.00 92.06 200 LEU A O 1
ATOM 1615 N N . ILE A 1 201 ? -14.639 -5.771 8.828 1.00 91.44 201 ILE A N 1
ATOM 1616 C CA . ILE A 1 201 ? -15.707 -5.460 7.864 1.00 91.44 201 ILE A CA 1
ATOM 1617 C C . ILE A 1 201 ? -15.105 -5.058 6.511 1.00 91.44 201 ILE A C 1
ATOM 1619 O O . ILE A 1 201 ? -15.522 -5.582 5.478 1.00 91.44 201 ILE A O 1
ATOM 1623 N N . SER A 1 202 ? -14.088 -4.191 6.519 1.00 89.31 202 SER A N 1
ATOM 1624 C CA . SER A 1 202 ? -13.346 -3.776 5.322 1.00 89.31 202 SER A CA 1
ATOM 1625 C C . SER A 1 202 ? -12.710 -4.973 4.604 1.00 89.31 202 SER A C 1
ATOM 1627 O O . SER A 1 202 ? -12.887 -5.143 3.398 1.00 89.31 202 SER A O 1
ATOM 1629 N N . ALA A 1 203 ? -12.044 -5.863 5.348 1.00 89.31 203 ALA A N 1
ATOM 1630 C CA . ALA A 1 203 ? -11.383 -7.047 4.804 1.00 89.31 203 ALA A CA 1
ATOM 1631 C C . ALA A 1 203 ? -12.361 -8.088 4.225 1.00 89.31 203 ALA A C 1
ATOM 1633 O O . ALA A 1 203 ? -12.027 -8.774 3.256 1.00 89.31 203 ALA A O 1
ATOM 1634 N N . ILE A 1 204 ? -13.560 -8.226 4.803 1.00 89.69 204 ILE A N 1
ATOM 1635 C CA . ILE A 1 204 ? -14.622 -9.091 4.262 1.00 89.69 204 ILE A CA 1
ATOM 1636 C C . ILE A 1 204 ? -15.191 -8.481 2.971 1.00 89.69 204 ILE A C 1
ATOM 1638 O O . ILE A 1 204 ? -15.429 -9.203 1.995 1.00 89.69 204 ILE A O 1
ATOM 1642 N N . GLY A 1 205 ? -15.387 -7.159 2.953 1.00 86.25 205 GLY A N 1
ATOM 1643 C CA . GLY A 1 205 ? -15.843 -6.405 1.790 1.00 86.25 205 GLY A CA 1
ATOM 1644 C C . GLY A 1 205 ? -17.162 -6.948 1.208 1.00 86.25 205 GLY A C 1
ATOM 1645 O O . GLY A 1 205 ? -18.096 -7.231 1.961 1.00 86.25 205 GLY A O 1
ATOM 1646 N N . PRO A 1 206 ? -17.270 -7.137 -0.121 1.00 80.38 206 PRO A N 1
ATOM 1647 C CA . PRO A 1 206 ? -18.515 -7.554 -0.776 1.00 80.38 206 PRO A CA 1
ATOM 1648 C C . PRO A 1 206 ? -18.922 -9.008 -0.484 1.00 80.38 206 PRO A C 1
ATOM 1650 O O . PRO A 1 206 ? -20.006 -9.428 -0.878 1.00 80.38 206 PRO A O 1
ATOM 1653 N N . ARG A 1 207 ? -18.075 -9.796 0.196 1.00 83.25 207 ARG A N 1
ATOM 1654 C CA . ARG A 1 207 ? -18.386 -11.186 0.577 1.00 83.25 207 ARG A CA 1
ATOM 1655 C C . ARG A 1 207 ? -19.346 -11.276 1.761 1.00 83.25 207 ARG A C 1
ATOM 1657 O O . ARG A 1 207 ? -19.778 -12.374 2.106 1.00 83.25 207 ARG A O 1
ATOM 1664 N N . LEU A 1 208 ? -19.651 -10.149 2.399 1.00 82.06 208 LEU A N 1
ATOM 1665 C CA . LEU A 1 208 ? -20.620 -10.084 3.476 1.00 82.06 208 LEU A CA 1
ATOM 1666 C C . 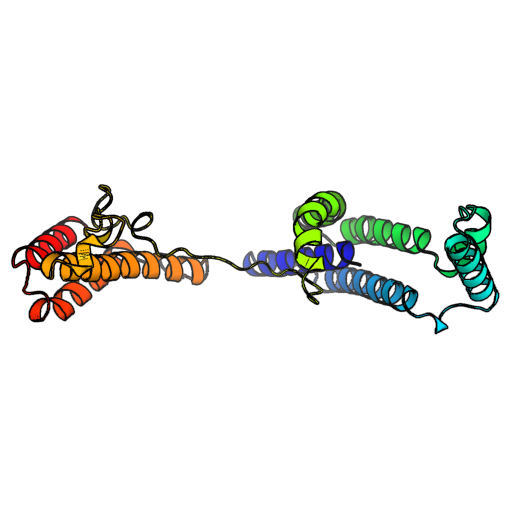LEU A 1 208 ? -22.026 -10.327 2.901 1.00 82.06 208 LEU A C 1
ATOM 1668 O O . LEU A 1 208 ? -22.603 -9.461 2.251 1.00 82.06 208 LEU A O 1
ATOM 1672 N N . SER A 1 209 ? -22.556 -11.532 3.113 1.00 75.81 209 SER A N 1
ATOM 1673 C CA . SER A 1 209 ? -23.836 -11.966 2.539 1.00 75.81 209 SER A CA 1
ATOM 1674 C C . SER A 1 209 ? -25.059 -11.338 3.209 1.00 75.81 209 SER A C 1
ATOM 1676 O O . SER A 1 209 ? -26.114 -11.247 2.587 1.00 75.81 209 SER A O 1
ATOM 1678 N N . GLU A 1 210 ? -24.929 -10.916 4.467 1.00 83.88 210 GLU A N 1
ATOM 1679 C CA . GLU A 1 210 ? -26.006 -10.329 5.263 1.00 83.88 210 GLU A CA 1
ATOM 1680 C C . GLU A 1 210 ? -25.521 -9.054 5.962 1.00 83.88 210 GLU A C 1
ATOM 1682 O O . GLU A 1 210 ? -24.364 -8.997 6.384 1.00 83.88 210 GLU A O 1
ATOM 1687 N N . PRO A 1 211 ? -26.376 -8.026 6.109 1.00 82.31 211 PRO A N 1
ATOM 1688 C CA . PRO A 1 211 ? -26.007 -6.810 6.819 1.00 82.31 211 PRO A CA 1
ATOM 1689 C C . PRO A 1 211 ? -25.617 -7.139 8.264 1.00 82.31 211 PRO A C 1
ATOM 1691 O O . PRO A 1 211 ? -26.384 -7.739 9.015 1.00 82.31 211 PRO A O 1
ATOM 1694 N N . LEU A 1 212 ? -24.405 -6.736 8.640 1.00 87.81 212 LEU A N 1
ATOM 1695 C CA . LEU A 1 212 ? -23.841 -6.972 9.960 1.00 87.81 212 LEU A CA 1
ATOM 1696 C C . LEU A 1 212 ? -24.094 -5.757 10.855 1.00 87.81 212 LEU A C 1
ATOM 1698 O O . LEU A 1 212 ? -23.787 -4.624 10.484 1.00 87.81 212 LEU A O 1
ATOM 1702 N N . ASP A 1 213 ? -24.642 -6.004 12.042 1.00 92.00 213 ASP A N 1
ATOM 1703 C CA . ASP A 1 213 ? -24.861 -4.976 13.058 1.00 92.00 213 ASP A CA 1
ATOM 1704 C C . ASP A 1 213 ? -23.537 -4.670 13.777 1.00 92.00 213 ASP A C 1
ATOM 1706 O O . ASP A 1 213 ? -23.188 -5.262 14.804 1.00 92.00 213 ASP A O 1
ATOM 1710 N N . ALA A 1 214 ? -22.745 -3.795 13.156 1.00 92.06 214 ALA A N 1
ATOM 1711 C CA . ALA A 1 214 ? -21.408 -3.441 13.618 1.00 92.06 214 ALA A CA 1
ATOM 1712 C C . ALA A 1 214 ? -21.430 -2.777 15.002 1.00 92.06 214 ALA A C 1
ATOM 1714 O O . ALA A 1 214 ? -20.543 -3.031 15.819 1.00 92.06 214 ALA A O 1
ATOM 1715 N N . ASP A 1 215 ? -22.460 -1.981 15.286 1.00 91.94 215 ASP A N 1
ATOM 1716 C CA . ASP A 1 215 ? -22.620 -1.279 16.559 1.00 91.94 215 ASP A CA 1
ATOM 1717 C C . ASP A 1 215 ? -22.885 -2.261 17.696 1.00 91.94 215 ASP A C 1
ATOM 1719 O O . ASP A 1 215 ? -22.225 -2.208 18.741 1.00 91.94 215 ASP A O 1
ATOM 1723 N N . ARG A 1 216 ? -23.764 -3.241 17.463 1.00 92.38 216 ARG A N 1
ATOM 1724 C CA . ARG A 1 216 ? -23.993 -4.323 18.419 1.00 92.38 216 ARG A CA 1
ATOM 1725 C C . ARG A 1 216 ? -22.735 -5.152 18.664 1.00 92.38 216 ARG A C 1
ATOM 1727 O O . ARG A 1 216 ? -22.419 -5.419 19.822 1.00 92.38 216 ARG A O 1
ATOM 1734 N N . LEU A 1 217 ? -21.991 -5.523 17.616 1.00 93.69 217 LEU A N 1
ATOM 1735 C CA . LEU A 1 217 ? -20.732 -6.265 17.780 1.00 93.69 217 LEU A CA 1
ATOM 1736 C C . LEU A 1 217 ? -19.705 -5.482 18.600 1.00 93.69 217 LEU A C 1
ATOM 1738 O O . LEU A 1 217 ? -19.069 -6.050 19.490 1.00 93.69 217 LEU A O 1
ATOM 1742 N N . ARG A 1 218 ? -19.555 -4.180 18.336 1.00 95.12 218 ARG A N 1
ATOM 1743 C CA . ARG A 1 218 ? -18.677 -3.306 19.123 1.00 95.12 218 ARG A CA 1
ATOM 1744 C C . ARG A 1 218 ? -19.091 -3.284 20.587 1.00 95.12 218 ARG A C 1
ATOM 1746 O O . ARG A 1 218 ? -18.250 -3.474 21.462 1.00 95.12 218 ARG A O 1
ATOM 1753 N N . ALA A 1 219 ? -20.379 -3.120 20.868 1.00 94.75 219 ALA A N 1
ATOM 1754 C CA . ALA A 1 219 ? -20.870 -3.099 22.237 1.00 94.75 219 ALA A CA 1
ATOM 1755 C C . ALA A 1 219 ? -20.700 -4.442 22.963 1.00 94.75 219 ALA A C 1
ATOM 1757 O O . ALA A 1 219 ? -20.357 -4.455 24.147 1.00 94.75 219 ALA A O 1
ATOM 1758 N N . ASP A 1 220 ? -20.893 -5.564 22.266 1.00 95.44 220 ASP A N 1
ATOM 1759 C CA . ASP A 1 220 ? -20.638 -6.905 22.796 1.00 95.44 220 ASP A CA 1
ATOM 1760 C C . ASP A 1 220 ? -19.150 -7.082 23.152 1.00 95.44 220 ASP A C 1
ATOM 1762 O O . ASP A 1 220 ? -18.826 -7.523 24.259 1.00 95.44 220 ASP A O 1
ATOM 1766 N N . LEU A 1 221 ? -18.241 -6.641 22.275 1.00 96.62 221 LEU A N 1
ATOM 1767 C CA . LEU A 1 221 ? -16.797 -6.638 22.536 1.00 96.62 221 LEU A CA 1
ATOM 1768 C C . LEU A 1 221 ? -16.421 -5.742 23.720 1.00 96.62 221 LEU A C 1
ATOM 1770 O O . LEU A 1 221 ? -15.633 -6.148 24.575 1.00 96.62 221 LEU A O 1
ATOM 1774 N N . PHE A 1 222 ? -16.986 -4.538 23.808 1.00 96.94 222 PHE A N 1
ATOM 1775 C CA . PHE A 1 222 ? -16.715 -3.633 24.923 1.00 96.94 222 PHE A CA 1
ATOM 1776 C C . PHE A 1 222 ? -17.191 -4.211 26.251 1.00 96.94 222 PHE A C 1
ATOM 1778 O O . PHE A 1 222 ? -16.460 -4.125 27.236 1.00 96.94 222 PHE A O 1
ATOM 1785 N N . ARG A 1 223 ? -18.373 -4.839 26.288 1.00 97.25 223 ARG A N 1
ATOM 1786 C CA . ARG A 1 223 ? -18.874 -5.521 27.490 1.00 97.25 223 ARG A CA 1
ATOM 1787 C C . ARG A 1 223 ? -17.940 -6.651 27.910 1.00 97.25 223 ARG A C 1
ATOM 1789 O O . ARG A 1 223 ? -17.527 -6.667 29.066 1.00 97.25 223 ARG A O 1
ATOM 1796 N N . ALA A 1 224 ? -17.508 -7.493 26.972 1.00 98.19 224 ALA A N 1
ATOM 1797 C CA . ALA A 1 224 ? -16.554 -8.565 27.253 1.00 98.19 224 ALA A CA 1
ATOM 1798 C C . ALA A 1 224 ? -15.215 -8.038 27.811 1.00 98.19 224 ALA A C 1
ATOM 1800 O O . ALA A 1 224 ? -14.705 -8.573 28.794 1.00 98.19 224 ALA A O 1
ATOM 1801 N N . ILE A 1 225 ? -14.669 -6.956 27.238 1.00 97.94 225 ILE A N 1
ATOM 1802 C CA . ILE A 1 225 ? -13.444 -6.308 27.740 1.00 97.94 225 ILE A CA 1
ATOM 1803 C C . ILE A 1 225 ? -13.669 -5.730 29.145 1.00 97.94 225 ILE A C 1
ATOM 1805 O O . ILE A 1 225 ? -12.867 -5.939 30.049 1.00 97.94 225 ILE A O 1
ATOM 1809 N N . LEU A 1 226 ? -14.766 -5.005 29.368 1.00 97.81 226 LEU A N 1
ATOM 1810 C CA . LEU A 1 226 ? -15.060 -4.405 30.673 1.00 97.81 226 LEU A CA 1
ATOM 1811 C C . LEU A 1 226 ? -15.329 -5.456 31.755 1.00 97.81 226 LEU A C 1
ATOM 1813 O O . LEU A 1 226 ? -15.087 -5.196 32.932 1.00 97.81 226 LEU A O 1
ATOM 1817 N N . GLU A 1 227 ? -15.862 -6.620 31.397 1.00 97.88 227 GLU A N 1
ATOM 1818 C CA . GLU A 1 227 ? -16.016 -7.765 32.296 1.00 97.88 227 GLU A CA 1
ATOM 1819 C C . GLU A 1 227 ? -14.668 -8.407 32.627 1.00 97.88 227 GLU A C 1
ATOM 1821 O O . GLU A 1 227 ? -14.393 -8.640 33.805 1.00 97.88 227 GLU A O 1
ATOM 1826 N N . SER A 1 228 ? -13.806 -8.625 31.626 1.00 97.94 228 SER A N 1
ATOM 1827 C CA . SER A 1 228 ? -12.499 -9.256 31.833 1.00 97.94 228 SER A CA 1
ATOM 1828 C C . SER A 1 228 ? -11.540 -8.389 32.645 1.00 97.94 228 SER A C 1
ATOM 1830 O O . SER A 1 228 ? -10.800 -8.910 33.476 1.00 97.94 228 SER A O 1
ATOM 1832 N N . GLU A 1 229 ? -11.538 -7.072 32.424 1.00 97.56 229 GLU A N 1
ATOM 1833 C CA . GLU A 1 229 ? -10.580 -6.165 33.065 1.00 97.56 229 GLU A CA 1
ATOM 1834 C C . GLU A 1 229 ? -11.045 -5.661 34.447 1.00 97.56 229 GLU A C 1
ATOM 1836 O O . GLU A 1 229 ? -10.218 -5.265 35.271 1.00 97.56 229 GLU A O 1
ATOM 1841 N N . ALA A 1 230 ? -12.352 -5.701 34.742 1.00 96.75 230 ALA A N 1
ATOM 1842 C CA . ALA A 1 230 ? -12.939 -5.179 35.987 1.00 96.75 230 ALA A CA 1
ATOM 1843 C C . ALA A 1 230 ? -12.228 -5.620 37.284 1.00 96.75 230 ALA A C 1
ATOM 1845 O O . ALA A 1 230 ? -12.014 -4.770 38.149 1.00 96.75 230 ALA A O 1
ATOM 1846 N N . PRO A 1 231 ? -11.857 -6.905 37.457 1.00 97.00 231 PRO A N 1
ATOM 1847 C CA . PRO A 1 231 ? -11.211 -7.369 38.685 1.00 97.00 231 PRO A CA 1
ATOM 1848 C C . PRO A 1 231 ? -9.807 -6.790 38.913 1.00 97.00 231 PRO A C 1
ATOM 1850 O O . PRO A 1 231 ? -9.311 -6.822 40.038 1.00 97.00 231 PRO A O 1
ATOM 1853 N N . TYR A 1 232 ? -9.154 -6.289 37.860 1.00 96.62 232 TYR A N 1
ATOM 1854 C CA . TYR A 1 232 ? -7.746 -5.885 37.885 1.00 96.62 232 TYR A CA 1
ATOM 1855 C C . TYR A 1 232 ? -7.555 -4.364 37.939 1.00 96.62 232 TYR A C 1
ATOM 1857 O O . TYR A 1 232 ? -6.562 -3.886 38.496 1.00 96.62 232 TYR A O 1
ATOM 1865 N N . LEU A 1 233 ? -8.498 -3.598 37.384 1.00 96.56 233 LEU A N 1
ATOM 1866 C CA . LEU A 1 233 ? -8.420 -2.138 37.276 1.00 96.56 233 LEU A CA 1
ATOM 1867 C C . LEU A 1 233 ? -9.062 -1.454 38.490 1.00 96.56 233 LEU A C 1
ATOM 1869 O O . LEU A 1 233 ? -10.202 -0.996 38.446 1.00 96.56 233 LEU A O 1
ATOM 1873 N N . THR A 1 234 ? -8.331 -1.431 39.605 1.00 96.12 234 THR A N 1
ATOM 1874 C CA . THR A 1 234 ? -8.847 -1.003 40.916 1.00 96.12 234 THR A CA 1
ATOM 1875 C C . THR A 1 234 ? -8.404 0.397 41.347 1.00 96.12 234 THR A C 1
ATOM 1877 O O . THR A 1 234 ? -8.810 0.853 42.414 1.00 96.12 234 THR A O 1
ATOM 1880 N N . ALA A 1 235 ? -7.513 1.062 40.607 1.00 96.19 235 ALA A N 1
ATOM 1881 C CA . ALA A 1 235 ? -6.922 2.332 41.036 1.00 96.19 235 ALA A CA 1
ATOM 1882 C C . ALA A 1 235 ? -7.882 3.525 40.895 1.00 96.19 235 ALA A C 1
ATOM 1884 O O . ALA A 1 235 ? -7.752 4.493 41.641 1.00 96.19 235 ALA A O 1
ATOM 1885 N N . ASP A 1 236 ? -8.839 3.447 39.970 1.00 95.75 236 ASP A N 1
ATOM 1886 C CA . ASP A 1 236 ? -9.965 4.376 39.848 1.00 95.75 236 ASP A CA 1
ATOM 1887 C C . ASP A 1 236 ? -11.281 3.578 39.900 1.00 95.75 236 ASP A C 1
ATOM 1889 O O . ASP A 1 236 ? -11.680 2.992 38.889 1.00 95.75 236 ASP A O 1
ATOM 1893 N N . PRO A 1 237 ? -11.970 3.539 41.057 1.00 94.19 237 PRO A N 1
ATOM 1894 C CA . PRO A 1 237 ? -13.208 2.777 41.216 1.00 94.19 237 PRO A CA 1
ATOM 1895 C C . PRO A 1 237 ? -14.346 3.220 40.283 1.00 94.19 237 PRO A C 1
ATOM 1897 O O . PRO A 1 237 ? -15.280 2.451 40.067 1.00 94.19 237 PRO A O 1
ATOM 1900 N N . GLY A 1 238 ? -14.290 4.444 39.743 1.00 95.06 238 GLY A N 1
ATOM 1901 C CA . GLY A 1 238 ? -15.312 4.983 38.843 1.00 95.06 238 GLY A CA 1
ATOM 1902 C C . GLY A 1 238 ? -15.097 4.632 37.370 1.00 95.06 238 GLY A C 1
ATOM 1903 O O . GLY A 1 238 ? -16.035 4.741 36.581 1.00 95.06 238 GLY A O 1
ATOM 1904 N N . LEU A 1 239 ? -13.896 4.180 36.989 1.00 94.44 239 LEU A N 1
ATOM 1905 C CA . LEU A 1 239 ? -13.511 3.993 35.587 1.00 94.44 239 LEU A CA 1
ATOM 1906 C C . LEU A 1 239 ? -14.384 2.958 34.863 1.00 94.44 239 LEU A C 1
ATOM 1908 O O . LEU A 1 239 ? -15.014 3.267 33.852 1.00 94.44 239 LEU A O 1
ATOM 1912 N N . VAL A 1 240 ? -14.417 1.722 35.367 1.00 95.94 240 VAL A N 1
ATOM 1913 C CA . VAL A 1 240 ? -15.152 0.624 34.720 1.00 95.94 240 VAL A CA 1
ATOM 1914 C C . VAL A 1 240 ? -16.671 0.820 34.808 1.00 95.94 240 VAL A C 1
ATOM 1916 O O . VAL A 1 240 ? -17.326 0.670 33.775 1.00 95.94 240 VAL A O 1
ATOM 1919 N N . PRO A 1 241 ? -17.263 1.185 35.968 1.00 95.88 241 PRO A N 1
ATOM 1920 C CA . PRO A 1 241 ? -18.694 1.483 36.042 1.00 95.88 241 PRO A CA 1
ATOM 1921 C C . PRO A 1 241 ? -19.125 2.589 35.072 1.00 95.88 241 PRO A C 1
ATOM 1923 O O . PRO A 1 241 ? -20.069 2.383 34.312 1.00 95.88 241 PRO A O 1
ATOM 1926 N N . GLY A 1 242 ? -18.385 3.702 35.010 1.00 93.50 242 GLY A N 1
ATOM 1927 C CA . GLY A 1 242 ? -18.701 4.800 34.094 1.00 93.50 242 GLY A CA 1
ATOM 1928 C C . GLY A 1 242 ? -18.632 4.384 32.621 1.00 93.50 242 GLY A C 1
ATOM 1929 O O . GLY A 1 242 ? -19.474 4.780 31.820 1.00 93.50 242 GLY A O 1
ATOM 1930 N N . LEU A 1 243 ? -17.678 3.527 32.245 1.00 93.38 243 LEU A N 1
ATOM 1931 C CA . LEU A 1 243 ? -17.604 2.996 30.881 1.00 93.38 243 LEU A CA 1
ATOM 1932 C C . LEU A 1 243 ? -18.743 2.027 30.555 1.00 93.38 243 LEU A C 1
ATOM 1934 O O . LEU A 1 243 ? -19.244 2.056 29.434 1.00 93.38 243 LEU A O 1
ATOM 1938 N N . ARG A 1 244 ? -19.198 1.211 31.514 1.00 95.00 244 ARG A N 1
ATOM 1939 C CA . ARG A 1 244 ? -20.372 0.343 31.320 1.00 95.00 244 ARG A CA 1
ATOM 1940 C C . ARG A 1 244 ? -21.634 1.154 31.043 1.00 95.00 244 ARG A C 1
ATOM 1942 O O . ARG A 1 244 ? -22.395 0.787 30.152 1.00 95.00 244 ARG A O 1
ATOM 1949 N N . GLU A 1 245 ? -21.826 2.262 31.753 1.00 92.75 245 GLU A N 1
ATOM 1950 C CA . GLU A 1 245 ? -22.943 3.180 31.504 1.00 92.75 245 GLU A CA 1
ATOM 1951 C C . GLU A 1 245 ? -22.873 3.788 30.099 1.00 92.75 245 GLU A C 1
ATOM 1953 O O . GLU A 1 245 ? -23.876 3.797 29.389 1.00 92.75 245 GLU A O 1
ATOM 1958 N N . ARG A 1 246 ? -21.685 4.219 29.650 1.00 90.94 246 ARG A N 1
ATOM 1959 C CA . ARG A 1 246 ? -21.503 4.745 28.284 1.00 90.94 246 ARG A CA 1
ATOM 1960 C C . ARG A 1 246 ? -21.789 3.696 27.214 1.00 90.94 246 ARG A C 1
ATOM 1962 O O . ARG A 1 246 ? -22.473 4.003 26.245 1.00 90.94 246 ARG A O 1
ATOM 1969 N N . VAL A 1 247 ? -21.317 2.460 27.401 1.00 92.12 247 VAL A N 1
ATOM 1970 C CA . VAL A 1 247 ? -21.611 1.354 26.474 1.00 92.12 247 VAL A CA 1
ATOM 1971 C C . VAL A 1 247 ? -23.118 1.103 26.397 1.00 92.12 247 VAL A C 1
ATOM 1973 O O . VAL A 1 247 ? -23.645 0.923 25.304 1.00 92.12 247 VAL A O 1
ATOM 1976 N N . ALA A 1 248 ? -23.823 1.138 27.531 1.00 89.19 248 ALA A N 1
ATOM 1977 C CA . ALA A 1 248 ? -25.274 0.953 27.574 1.00 89.19 248 ALA A CA 1
ATOM 1978 C C . ALA A 1 248 ? -26.064 2.080 26.881 1.00 89.19 248 ALA A C 1
ATOM 1980 O O . ALA A 1 248 ? -27.203 1.856 26.493 1.00 89.19 248 ALA A O 1
ATOM 1981 N N . GLN A 1 249 ? -25.474 3.269 26.726 1.00 85.19 249 GLN A N 1
ATOM 1982 C CA . GLN A 1 249 ? -26.068 4.406 26.011 1.00 85.19 249 GLN A CA 1
ATOM 1983 C C . GLN A 1 249 ? -25.726 4.431 24.510 1.00 85.19 249 GLN A C 1
ATOM 1985 O O . GLN A 1 249 ? -26.358 5.171 23.763 1.00 85.19 249 GLN A O 1
ATOM 1990 N N . SER A 1 250 ? -24.708 3.676 24.080 1.00 74.06 250 SER A N 1
ATOM 1991 C CA . SER A 1 250 ? -24.225 3.623 22.686 1.00 74.06 250 SER A CA 1
ATOM 1992 C C . SER A 1 250 ? -24.849 2.508 21.831 1.00 74.06 250 SER A C 1
ATOM 1994 O O . SER A 1 250 ? -24.449 2.343 20.679 1.00 74.06 250 SER A O 1
ATOM 1996 N N . VAL A 1 251 ? -25.766 1.725 22.409 1.00 63.72 251 VAL A N 1
ATOM 1997 C CA . VAL A 1 251 ? -26.538 0.637 21.774 1.00 63.72 251 VAL A CA 1
ATOM 1998 C C . VAL A 1 251 ? -27.995 1.055 21.712 1.00 63.72 251 VAL A C 1
ATOM 2000 O O . VAL A 1 251 ? -28.633 0.793 20.674 1.00 63.72 251 VAL A O 1
#

Secondary structure (DSSP, 8-state):
-HHHHHHHHHHHHHHHHHHHTT----HHHHHHHHHHHHHHHHHHHHTT-GGGS-HHHHHHHHHHHHHHHTT----HHHHHHHHHHH-HHHHHHHHHHIIIIIHHHHS-HHHHHHHHHHHHHHHHHHHHHHHHHTTSS-S-PPP-------TTT--TT-SS----GGGHHHHTGGGG-HHHHHHHHHHHHHHHHHHHHHHHHHHHGGG--S---HHHHHHHHHHHHHHHHTTT--SSTTHHHHHHHHHHH--